Protein AF-A0AAD4BV64-F1 (afdb_monomer)

Radius of gyration: 30.53 Å; Cα contacts (8 Å, |Δi|>4): 149; chains: 1; bounding box: 78×73×74 Å

Mean predicted aligned error: 13.96 Å

Solvent-accessible surface area (backbone atoms only — not comparable to full-atom values): 15276 Å² total; per-residue (Å²): 134,65,71,53,49,58,71,72,41,71,89,57,63,94,85,58,88,75,53,72,71,55,50,52,53,43,51,51,45,47,52,51,50,52,49,51,49,51,49,49,47,65,65,56,78,49,60,86,65,50,56,66,53,52,53,52,52,51,50,52,47,52,56,70,69,36,77,76,81,63,79,71,50,58,64,56,49,41,46,71,74,38,30,90,82,48,48,59,69,45,48,78,73,69,58,54,71,68,60,56,58,69,72,49,55,70,69,56,54,50,50,39,44,49,53,47,52,48,53,53,53,52,52,50,63,70,51,56,82,72,57,87,66,79,83,70,69,80,70,84,76,75,64,79,88,70,82,80,79,80,68,56,39,68,59,52,43,52,52,56,64,53,43,53,63,52,50,46,55,51,43,42,52,48,15,71,74,70,72,40,72,48,75,47,80,49,69,44,65,32,64,86,40,69,82,80,42,68,48,77,50,78,43,80,23,43,61,49,99,87,66,47,39,71,64,72,73,32,86,51,35,61,79,58,51,51,44,54,50,49,54,49,47,55,62,57,52,54,58,55,53,56,56,56,55,57,58,56,64,64,67,80,77,120

Organism: NCBI:txid1328754

Secondary structure (DSSP, 8-state):
--HHHHHH-TTS-TTSPPPHHHHHHHHHHHHHHHHHHHHHHHHHTTTTTHHHHHHHHHHHHHHHHS---PPPPHHHHHHHHHIIIIIHHHHTTT--HHHHHHHS-HHHHHHHHHHHHHHHHHHHHHHTTS-SS------S------S-----HHHHHHHHHHHHHHHHHHHHHHHHHH---EEEEEEEEETTEEEEEEEEEEEEE---TTS--HHHH-TTIIIIIIHHHHHHHHHHHHHHHHHHHHHHHTTTT-

pLDDT: mean 80.85, std 16.32, range [41.94, 98.06]

Foldseek 3Di:
DDVLCCVQPVPDDPPDDDDPVSVVSSVVSVVVVVVVVVVVCVVPVQPPPVVVVLVVLLVVLVQVPPPPPPLQDLLSLCCVPCVVPPVVVCVVVVDDSVVVLVPDDPVVSVVSVVVSVVVVVVCVVVVVVPPPDDPPPPPVPPPPPPDDPPDDLVVVQVVVVVVQVSVLSSVQSVCVVVVDKDKDKDKAARSVCNPVAMDIDMHIYHADPVRDTPCRVPVCCCVPPVVVVSVVRVVVHVVVVVVVVVVVVVVVPD

Nearest PDB structures (foldseek):
  8gym-assembly1_2K  TM=2.580E-01  e=9.546E+00  Tetrahymena thermophila SB210

Sequence (254 aa):
MWPEHSAALPDIPNNATMLPDQTETLANAINQHQLQLRCWMHWHAGTGASHSVNSKTTKILSRLLQPNKQKKQPCEVYLKTYFKIRVQLEITKGMLITEMFEAESPEFKAEVQRISDQQIKDNRKHGKGVEGMARVQPDDNESDINDDVKTNPVILHNNIQQCGPVLQHMIDHFSHKTQWMLTILMGGPNPLDPKGGNVITSLHSGRMKNGHDFSQLYPKFNSEVVDAFGEFLSCACSKFAITIYNLNLTNDLK

Structure (mmCIF, N/CA/C/O backbone):
data_AF-A0AAD4BV64-F1
#
_entry.id   AF-A0AAD4BV64-F1
#
loop_
_atom_site.group_PDB
_atom_site.id
_atom_site.type_symbol
_atom_site.label_atom_id
_atom_site.label_alt_id
_atom_site.label_comp_id
_atom_site.label_asym_id
_atom_site.label_entity_id
_atom_site.label_seq_id
_atom_site.pdbx_PDB_ins_code
_atom_site.Cartn_x
_atom_site.Cartn_y
_atom_site.Cartn_z
_atom_site.occupancy
_atom_site.B_iso_or_equiv
_atom_site.auth_seq_id
_atom_site.auth_comp_id
_atom_site.auth_asym_id
_atom_site.auth_atom_id
_atom_site.pdbx_PDB_model_num
ATOM 1 N N . MET A 1 1 ? 40.684 -13.789 -18.930 1.00 69.88 1 MET A N 1
ATOM 2 C CA . MET A 1 1 ? 40.286 -15.200 -18.746 1.00 69.88 1 MET A CA 1
ATOM 3 C C . MET A 1 1 ? 38.980 -15.179 -17.974 1.00 69.88 1 MET A C 1
ATOM 5 O O . MET A 1 1 ? 38.934 -14.490 -16.962 1.00 69.88 1 MET A O 1
ATOM 9 N N . TRP A 1 2 ? 37.924 -15.791 -18.504 1.00 80.19 2 TRP A N 1
ATOM 10 C CA . TRP A 1 2 ? 36.591 -15.755 -17.894 1.00 80.19 2 TRP A CA 1
ATOM 11 C C . TRP A 1 2 ? 36.526 -16.818 -16.784 1.00 80.19 2 TRP A C 1
ATOM 13 O O . TRP A 1 2 ? 36.829 -17.977 -17.075 1.00 80.19 2 TRP A O 1
ATOM 23 N N . PRO A 1 3 ? 36.210 -16.463 -15.525 1.00 89.31 3 PRO A N 1
ATOM 24 C CA . PRO A 1 3 ? 36.183 -17.416 -14.410 1.00 89.31 3 PRO A CA 1
ATOM 25 C C . PRO A 1 3 ? 35.193 -18.575 -14.623 1.00 89.31 3 PRO A C 1
ATOM 27 O O . PRO A 1 3 ? 35.412 -19.678 -14.128 1.00 89.31 3 PRO A O 1
ATOM 30 N N . GLU A 1 4 ? 34.144 -18.353 -15.412 1.00 93.31 4 GLU A N 1
ATOM 31 C CA . GLU A 1 4 ? 33.117 -19.331 -15.767 1.00 93.31 4 GLU A CA 1
ATOM 32 C C . GLU A 1 4 ? 33.682 -20.478 -16.609 1.00 93.31 4 GLU A C 1
ATOM 34 O O . GLU A 1 4 ? 33.234 -21.611 -16.460 1.00 93.31 4 GLU A O 1
ATOM 39 N N . HIS A 1 5 ? 34.700 -20.219 -17.438 1.00 93.19 5 HIS A N 1
ATOM 40 C CA . HIS A 1 5 ? 35.353 -21.260 -18.234 1.00 93.19 5 HIS A CA 1
ATOM 41 C C . HIS A 1 5 ? 36.105 -22.248 -17.337 1.00 93.19 5 HIS A C 1
ATOM 43 O O . HIS A 1 5 ? 35.908 -23.453 -17.447 1.00 93.19 5 HIS A O 1
ATOM 49 N N . SER A 1 6 ? 36.917 -21.744 -16.402 1.00 91.56 6 SER A N 1
ATOM 50 C CA . SER A 1 6 ? 37.670 -22.587 -15.465 1.00 91.56 6 SER A CA 1
ATOM 51 C C . SER A 1 6 ? 36.766 -23.369 -14.508 1.00 91.56 6 SER A C 1
ATOM 53 O O . SER A 1 6 ? 37.141 -24.449 -14.064 1.00 91.56 6 SER A O 1
ATOM 55 N N . ALA A 1 7 ? 35.589 -22.826 -14.180 1.00 92.00 7 ALA A N 1
ATOM 56 C CA . ALA A 1 7 ? 34.621 -23.484 -13.308 1.00 92.00 7 ALA A CA 1
ATOM 57 C C . ALA A 1 7 ? 33.797 -24.558 -14.037 1.00 92.00 7 ALA A C 1
ATOM 59 O O . ALA A 1 7 ? 33.566 -25.628 -13.481 1.00 92.00 7 ALA A O 1
ATOM 60 N N . ALA A 1 8 ? 33.345 -24.278 -15.264 1.00 93.06 8 ALA A N 1
ATOM 61 C CA . ALA A 1 8 ? 32.495 -25.193 -16.024 1.00 93.06 8 ALA A CA 1
ATOM 62 C C . ALA A 1 8 ? 33.292 -26.286 -16.753 1.00 93.06 8 ALA A C 1
ATOM 64 O O . ALA A 1 8 ? 32.777 -27.383 -16.950 1.00 93.06 8 ALA A O 1
ATOM 65 N N . LEU A 1 9 ? 34.527 -25.989 -17.172 1.00 94.88 9 LEU A N 1
ATOM 66 C CA . LEU A 1 9 ? 35.351 -26.849 -18.026 1.00 94.88 9 LEU A CA 1
ATOM 67 C C . LEU A 1 9 ? 36.819 -26.851 -17.546 1.00 94.88 9 LEU A C 1
ATOM 69 O O . LEU A 1 9 ? 37.693 -26.318 -18.233 1.00 94.88 9 LEU A O 1
ATOM 73 N N . PRO A 1 10 ? 37.116 -27.438 -16.371 1.00 94.44 10 PRO A N 1
ATOM 74 C CA . PRO A 1 10 ? 38.447 -27.366 -15.758 1.00 94.44 10 PRO A CA 1
ATOM 75 C C . PRO A 1 10 ? 39.540 -28.077 -16.571 1.00 94.44 10 PRO A C 1
ATOM 77 O O . PRO A 1 10 ? 40.702 -27.682 -16.510 1.00 94.44 10 PRO A O 1
ATOM 80 N N . ASP A 1 11 ? 39.168 -29.091 -17.355 1.00 95.88 11 ASP A N 1
ATOM 81 C CA . ASP A 1 11 ? 40.114 -29.963 -18.063 1.00 95.88 11 ASP A CA 1
ATOM 82 C C . ASP A 1 11 ? 40.452 -29.489 -19.487 1.00 95.88 11 ASP A C 1
ATOM 84 O O . ASP A 1 11 ? 41.274 -30.103 -20.171 1.00 95.88 11 ASP A O 1
ATOM 88 N N . ILE A 1 12 ? 39.825 -28.409 -19.965 1.00 92.12 12 ILE A N 1
ATOM 89 C CA . ILE A 1 12 ? 39.967 -27.947 -21.350 1.00 92.12 12 ILE A CA 1
ATOM 90 C C . ILE A 1 12 ? 40.876 -26.715 -21.393 1.00 92.12 12 ILE A C 1
ATOM 92 O O . ILE A 1 12 ? 40.550 -25.686 -20.797 1.00 92.12 12 ILE A O 1
ATOM 96 N N . PRO A 1 13 ? 42.003 -26.760 -22.128 1.00 92.62 13 PRO A N 1
ATOM 97 C CA . PRO A 1 13 ? 42.836 -25.584 -22.331 1.00 92.62 13 PRO A CA 1
ATOM 98 C C . PRO A 1 13 ? 42.053 -24.484 -23.056 1.00 92.62 13 PRO A C 1
ATOM 100 O O . PRO A 1 13 ? 41.399 -24.755 -24.058 1.00 92.62 13 PRO A O 1
ATOM 103 N N . ASN A 1 14 ? 42.202 -23.226 -22.632 1.00 88.06 14 ASN A N 1
ATOM 104 C CA . ASN A 1 14 ? 41.473 -22.070 -23.193 1.00 88.06 14 ASN A CA 1
ATOM 105 C C . ASN A 1 14 ? 41.614 -21.870 -24.718 1.00 88.06 14 ASN A C 1
ATOM 107 O O . ASN A 1 14 ? 40.848 -21.113 -25.305 1.00 88.06 14 ASN A O 1
ATOM 111 N N . ASN A 1 15 ? 42.609 -22.501 -25.348 1.00 90.44 15 ASN A N 1
ATOM 112 C CA . ASN A 1 15 ? 42.888 -22.373 -26.780 1.00 90.44 15 ASN A CA 1
ATOM 113 C C . ASN A 1 15 ? 42.385 -23.576 -27.602 1.00 90.44 15 ASN A C 1
ATOM 115 O O . ASN A 1 15 ? 42.620 -23.623 -28.808 1.00 90.44 15 ASN A O 1
ATOM 119 N N . ALA A 1 16 ? 41.762 -24.574 -26.969 1.00 92.06 16 ALA A N 1
ATOM 120 C CA . ALA A 1 16 ? 41.245 -25.747 -27.662 1.00 92.06 16 ALA A CA 1
ATOM 121 C C . ALA A 1 16 ? 39.922 -25.427 -28.378 1.00 92.06 16 ALA A C 1
ATOM 123 O O . ALA A 1 16 ? 39.097 -24.659 -27.885 1.00 92.06 16 ALA A O 1
ATOM 124 N N . THR A 1 17 ? 39.703 -26.035 -29.545 1.00 95.50 17 THR A N 1
ATOM 125 C CA . THR A 1 17 ? 38.412 -25.960 -30.239 1.00 95.50 17 THR A CA 1
ATOM 126 C C . THR A 1 17 ? 37.354 -26.683 -29.407 1.00 95.50 17 THR A C 1
ATOM 128 O O . THR A 1 17 ? 37.489 -27.876 -29.142 1.00 95.50 17 THR A O 1
ATOM 131 N N . MET A 1 18 ? 36.318 -25.959 -28.981 1.00 94.12 18 MET A N 1
ATOM 132 C CA . MET A 1 18 ? 35.257 -26.507 -28.135 1.00 94.12 18 MET A CA 1
ATOM 133 C C . MET A 1 18 ? 34.301 -27.383 -28.944 1.00 94.12 18 MET A C 1
ATOM 135 O O . MET A 1 18 ? 33.926 -27.048 -30.069 1.00 94.12 18 MET A O 1
ATOM 139 N N . LEU A 1 19 ? 33.864 -28.487 -28.342 1.00 96.25 19 LEU A N 1
ATOM 140 C CA . LEU A 1 19 ? 32.755 -29.279 -28.863 1.00 96.25 19 LEU A CA 1
ATOM 141 C C . LEU A 1 19 ? 31.420 -28.526 -28.673 1.00 96.25 19 LEU A C 1
ATOM 143 O O . LEU A 1 19 ? 31.312 -27.673 -27.781 1.00 96.25 19 LEU A O 1
ATOM 147 N N . PRO A 1 20 ? 30.382 -28.849 -29.466 1.00 96.12 20 PRO A N 1
ATOM 148 C CA . PRO A 1 20 ? 29.061 -28.229 -29.338 1.00 96.12 20 PRO A CA 1
ATOM 149 C C . PRO A 1 20 ? 28.497 -28.297 -27.908 1.00 96.12 20 PRO A C 1
ATOM 151 O O . PRO A 1 20 ? 28.137 -27.264 -27.345 1.00 96.12 20 PRO A O 1
ATOM 154 N N . ASP A 1 21 ? 28.549 -29.468 -27.269 1.00 95.56 21 ASP A N 1
ATOM 155 C CA . ASP A 1 21 ? 28.023 -29.685 -25.910 1.00 95.56 21 ASP A CA 1
ATOM 156 C C . ASP A 1 21 ? 28.768 -28.858 -24.842 1.00 95.56 21 ASP A C 1
ATOM 158 O O . ASP A 1 21 ? 28.193 -28.373 -23.862 1.00 95.56 21 ASP A O 1
ATOM 162 N N . GLN A 1 22 ? 30.071 -28.642 -25.043 1.00 94.81 22 GLN A N 1
ATOM 163 C CA . GLN A 1 22 ? 30.903 -27.819 -24.158 1.00 94.81 22 GLN A CA 1
ATOM 164 C C . GLN A 1 22 ? 30.564 -26.334 -24.312 1.00 94.81 22 GLN A C 1
ATOM 166 O O . GLN A 1 22 ? 30.571 -25.587 -23.333 1.00 94.81 22 GLN A O 1
ATOM 171 N N . THR A 1 23 ? 30.222 -25.916 -25.533 1.00 95.62 23 THR A N 1
ATOM 172 C CA . THR A 1 23 ? 29.794 -24.546 -25.834 1.00 95.62 23 THR A CA 1
ATOM 173 C C . THR A 1 23 ? 28.456 -24.239 -25.163 1.00 95.62 23 THR A C 1
ATOM 175 O O . THR A 1 23 ? 28.308 -23.182 -24.551 1.00 95.62 23 THR A O 1
ATOM 178 N N . GLU A 1 24 ? 27.505 -25.176 -25.204 1.00 96.19 24 GLU A N 1
ATOM 179 C CA . GLU A 1 24 ? 26.218 -25.043 -24.513 1.00 96.19 24 GLU A CA 1
ATOM 180 C C . GLU A 1 24 ? 26.393 -24.981 -22.988 1.00 96.19 24 GLU A C 1
ATOM 182 O O . GLU A 1 24 ? 25.827 -24.109 -22.323 1.00 96.19 24 GLU A O 1
ATOM 187 N N . THR A 1 25 ? 27.241 -25.849 -22.431 1.00 94.38 25 THR A N 1
ATOM 188 C CA . THR A 1 25 ? 27.548 -25.859 -20.992 1.00 94.38 25 THR A CA 1
ATOM 189 C C . THR A 1 25 ? 28.152 -24.527 -20.538 1.00 94.38 25 THR A C 1
ATOM 191 O O . THR A 1 25 ? 27.718 -23.955 -19.534 1.00 94.38 25 THR A O 1
ATOM 194 N N . LEU A 1 26 ? 29.105 -23.985 -21.304 1.00 95.50 26 LEU A N 1
ATOM 195 C CA . LEU A 1 26 ? 29.712 -22.686 -21.020 1.00 95.50 26 LEU A CA 1
ATOM 196 C C . LEU A 1 26 ? 28.695 -21.539 -21.137 1.00 95.50 26 LEU A C 1
ATOM 198 O O . LEU A 1 26 ? 28.661 -20.665 -20.271 1.00 95.50 26 LEU A O 1
ATOM 202 N N . ALA A 1 27 ? 27.832 -21.551 -22.158 1.00 94.19 27 ALA A N 1
ATOM 203 C CA . ALA A 1 27 ? 26.782 -20.546 -22.325 1.00 94.19 27 ALA A CA 1
ATOM 204 C C . ALA A 1 27 ? 25.802 -20.539 -21.138 1.00 94.19 27 ALA A C 1
ATOM 206 O O . ALA A 1 27 ? 25.448 -19.475 -20.624 1.00 94.19 27 ALA A O 1
ATOM 207 N N . ASN A 1 28 ? 25.418 -21.719 -20.647 1.00 94.25 28 ASN A N 1
ATOM 208 C CA . ASN A 1 28 ? 24.567 -21.853 -19.468 1.00 94.25 28 ASN A CA 1
ATOM 209 C C . ASN A 1 28 ? 25.249 -21.326 -18.198 1.00 94.25 28 ASN A C 1
ATOM 211 O O . ASN A 1 28 ? 24.621 -20.589 -17.435 1.00 94.25 28 ASN A O 1
ATOM 215 N N . ALA A 1 29 ? 26.534 -21.628 -17.995 1.00 93.12 29 ALA A N 1
ATOM 216 C CA . ALA A 1 29 ? 27.303 -21.105 -16.864 1.00 93.12 29 ALA A CA 1
ATOM 217 C C . ALA A 1 29 ? 27.407 -19.568 -16.895 1.00 93.12 29 ALA A C 1
ATOM 219 O O . ALA A 1 29 ? 27.191 -18.911 -15.874 1.00 93.12 29 ALA A O 1
ATOM 220 N N . ILE A 1 30 ? 27.648 -18.983 -18.074 1.00 94.12 30 ILE A N 1
ATOM 221 C CA . ILE A 1 30 ? 27.671 -17.525 -18.269 1.00 94.12 30 ILE A CA 1
ATOM 222 C C . ILE A 1 30 ? 26.304 -16.914 -17.937 1.00 94.12 30 ILE A C 1
ATOM 224 O O . ILE A 1 30 ? 26.232 -15.938 -17.190 1.00 94.12 30 ILE A O 1
ATOM 228 N N . ASN A 1 31 ? 25.211 -17.498 -18.437 1.00 92.75 31 ASN A N 1
ATOM 229 C CA . ASN A 1 31 ? 23.857 -17.019 -18.152 1.00 92.75 31 ASN A CA 1
ATOM 230 C C . ASN A 1 31 ? 23.531 -17.068 -16.652 1.00 92.75 31 ASN A C 1
ATOM 232 O O . ASN A 1 31 ? 22.963 -16.117 -16.110 1.00 92.75 31 ASN A O 1
ATOM 236 N N . GLN A 1 32 ? 23.923 -18.141 -15.957 1.00 89.81 32 GLN A N 1
ATOM 237 C CA . GLN A 1 32 ? 23.740 -18.251 -14.510 1.00 89.81 32 GLN A CA 1
ATOM 238 C C . GLN A 1 32 ? 24.534 -17.189 -13.748 1.00 89.81 32 GLN A C 1
ATOM 240 O O . GLN A 1 32 ? 23.985 -16.554 -12.847 1.00 89.81 32 GLN A O 1
ATOM 245 N N . HIS A 1 33 ? 25.791 -16.943 -14.120 1.00 92.25 33 HIS A N 1
ATOM 246 C CA . HIS A 1 33 ? 26.590 -15.912 -13.465 1.00 92.25 33 HIS A CA 1
ATOM 247 C C . HIS A 1 33 ? 26.034 -14.506 -13.724 1.00 92.25 33 HIS A C 1
ATOM 249 O O . HIS A 1 33 ? 25.914 -13.707 -12.796 1.00 92.25 33 HIS A O 1
ATOM 255 N N . GLN A 1 34 ? 25.591 -14.208 -14.948 1.00 91.94 34 GLN A N 1
ATOM 256 C CA . GLN A 1 34 ? 24.909 -12.946 -15.243 1.00 91.94 34 GLN A CA 1
ATOM 257 C C . GLN A 1 34 ? 23.636 -12.773 -14.408 1.00 91.94 34 GLN A C 1
ATOM 259 O O . GLN A 1 34 ? 23.368 -11.673 -13.923 1.00 91.94 34 GLN A O 1
ATOM 264 N N . LEU A 1 35 ? 22.862 -13.843 -14.203 1.00 87.56 35 LEU A N 1
ATOM 265 C CA . LEU A 1 35 ? 21.688 -13.814 -13.334 1.00 87.56 35 LEU A CA 1
ATOM 266 C C . LEU A 1 35 ? 22.082 -13.536 -11.878 1.00 87.56 35 LEU A C 1
ATOM 268 O O . LEU A 1 35 ? 21.479 -12.673 -11.24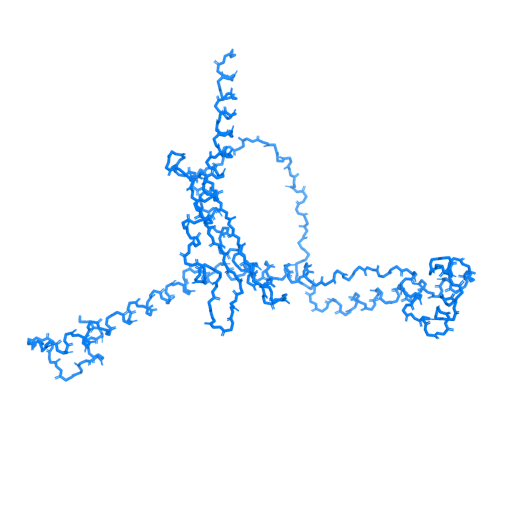3 1.00 87.56 35 LEU A O 1
ATOM 272 N N . GLN A 1 36 ? 23.125 -14.199 -11.372 1.00 87.81 36 GLN A N 1
ATOM 273 C CA . GLN A 1 36 ? 23.658 -13.956 -10.029 1.00 87.81 36 GLN A CA 1
ATOM 274 C C . GLN A 1 36 ? 24.118 -12.508 -9.856 1.00 87.81 36 GLN A C 1
ATOM 276 O O . GLN A 1 36 ? 23.764 -11.886 -8.859 1.00 87.81 36 GLN A O 1
ATOM 281 N N . LEU A 1 37 ? 24.838 -11.944 -10.830 1.00 89.81 37 LEU A N 1
ATOM 282 C CA . LEU A 1 37 ? 25.272 -10.547 -10.806 1.00 89.81 37 LEU A CA 1
ATOM 283 C C . LEU A 1 37 ? 24.092 -9.578 -10.860 1.00 89.81 37 LEU A C 1
ATOM 285 O O . LEU A 1 37 ? 24.087 -8.600 -10.120 1.00 89.81 37 LEU A O 1
ATOM 289 N N . ARG A 1 38 ? 23.069 -9.846 -11.681 1.00 84.94 38 ARG A N 1
ATOM 290 C CA . ARG A 1 38 ? 21.844 -9.028 -11.714 1.00 84.94 38 ARG A CA 1
ATOM 291 C C . ARG A 1 38 ? 21.107 -9.074 -10.389 1.00 84.94 38 ARG A C 1
ATOM 293 O O . ARG A 1 38 ? 20.708 -8.025 -9.895 1.00 84.94 38 ARG A O 1
ATOM 300 N N . CYS A 1 39 ? 20.954 -10.260 -9.801 1.00 76.88 39 CYS A N 1
ATOM 301 C CA . CYS A 1 39 ? 20.406 -10.397 -8.461 1.00 76.88 39 CYS A CA 1
ATOM 302 C C . CYS A 1 39 ? 21.259 -9.591 -7.484 1.00 76.88 39 CYS A C 1
ATOM 304 O O . CYS A 1 39 ? 20.738 -8.686 -6.850 1.00 76.88 39 CYS A O 1
ATOM 306 N N . TRP A 1 40 ? 22.562 -9.848 -7.403 1.00 80.44 40 TRP A N 1
ATOM 307 C CA . TRP A 1 40 ? 23.472 -9.165 -6.487 1.00 80.44 40 TRP A CA 1
ATOM 308 C C . TRP A 1 40 ? 23.404 -7.639 -6.628 1.00 80.44 40 TRP A C 1
ATOM 310 O O . TRP A 1 40 ? 23.199 -6.945 -5.636 1.00 80.44 40 TRP A O 1
ATOM 320 N N . MET A 1 41 ? 23.462 -7.106 -7.850 1.00 79.06 41 MET A N 1
ATOM 321 C CA . MET A 1 41 ? 23.297 -5.673 -8.098 1.00 79.06 41 MET A CA 1
ATOM 322 C C . MET A 1 41 ? 21.910 -5.175 -7.696 1.00 79.06 41 MET A C 1
ATOM 324 O O . MET A 1 41 ? 21.812 -4.099 -7.124 1.00 79.06 41 MET A O 1
ATOM 328 N N . HIS A 1 42 ? 20.844 -5.941 -7.923 1.00 75.38 42 HIS A N 1
ATOM 329 C CA . HIS A 1 42 ? 19.503 -5.588 -7.455 1.00 75.38 42 HIS A CA 1
ATOM 330 C C . HIS A 1 42 ? 19.421 -5.536 -5.919 1.00 75.38 42 HIS A C 1
ATOM 332 O O . HIS A 1 42 ? 18.845 -4.598 -5.371 1.00 75.38 42 HIS A O 1
ATOM 338 N N . TRP A 1 43 ? 20.054 -6.484 -5.217 1.00 63.66 43 TRP A N 1
ATOM 339 C CA . TRP A 1 43 ? 20.148 -6.484 -3.753 1.00 63.66 43 TRP A CA 1
ATOM 340 C C . TRP A 1 43 ? 20.993 -5.312 -3.235 1.00 63.66 43 TRP A C 1
ATOM 342 O O . TRP A 1 43 ? 20.663 -4.745 -2.198 1.00 63.66 43 TRP A O 1
ATOM 352 N N . HIS A 1 44 ? 22.049 -4.913 -3.952 1.00 64.25 44 HIS A N 1
ATOM 353 C CA . HIS A 1 44 ? 23.020 -3.924 -3.471 1.00 64.25 44 HIS A CA 1
ATOM 354 C C . HIS A 1 44 ? 22.834 -2.492 -3.990 1.00 64.25 44 HIS A C 1
ATOM 356 O O . HIS A 1 44 ? 23.319 -1.551 -3.358 1.00 64.25 44 HIS A O 1
ATOM 362 N N . ALA A 1 45 ? 22.083 -2.276 -5.070 1.00 67.12 45 ALA A N 1
ATOM 363 C CA . ALA A 1 45 ? 21.814 -0.941 -5.609 1.00 67.12 45 ALA A CA 1
ATOM 364 C C . ALA A 1 45 ? 20.964 -0.057 -4.667 1.00 67.12 45 ALA A C 1
ATOM 366 O O . ALA A 1 45 ? 20.852 1.142 -4.903 1.00 67.12 45 ALA A O 1
ATOM 367 N N . GLY A 1 46 ? 20.402 -0.610 -3.579 1.00 53.50 46 GLY A N 1
ATOM 368 C CA . GLY A 1 46 ? 19.588 0.125 -2.596 1.00 53.50 46 GLY A CA 1
ATOM 369 C C . GLY A 1 46 ? 20.052 0.055 -1.132 1.00 53.50 46 GLY A C 1
ATOM 370 O O . GLY A 1 46 ? 19.407 0.641 -0.261 1.00 53.50 46 GLY A O 1
ATOM 371 N N . THR A 1 47 ? 21.147 -0.646 -0.814 1.00 49.78 47 THR A N 1
ATOM 372 C CA . THR A 1 47 ? 21.447 -1.056 0.577 1.00 49.78 47 THR A CA 1
ATOM 373 C C . THR A 1 47 ? 21.988 0.030 1.518 1.00 49.78 47 THR A C 1
ATOM 375 O O . THR A 1 47 ? 21.979 -0.180 2.727 1.00 49.78 47 THR A O 1
ATOM 378 N N . GLY A 1 48 ? 22.430 1.195 1.028 1.00 53.16 48 GLY A N 1
ATOM 379 C CA . GLY A 1 48 ? 23.104 2.195 1.879 1.00 53.16 48 GLY A CA 1
ATOM 380 C C . GLY A 1 48 ? 22.180 3.176 2.612 1.00 53.16 48 GLY A C 1
ATOM 381 O O . GLY A 1 48 ? 22.351 3.420 3.803 1.00 53.16 48 GLY A O 1
ATOM 382 N N . ALA A 1 49 ? 21.182 3.731 1.919 1.00 54.62 49 ALA A N 1
ATOM 383 C CA . ALA A 1 49 ? 20.313 4.785 2.462 1.00 54.62 49 ALA A CA 1
ATOM 384 C C . ALA A 1 49 ? 18.863 4.316 2.676 1.00 54.62 49 ALA A C 1
ATOM 386 O O . ALA A 1 49 ? 18.234 4.657 3.685 1.00 54.62 49 ALA A O 1
ATOM 387 N N . SER A 1 50 ? 18.348 3.471 1.779 1.00 52.62 50 SER A N 1
ATOM 388 C CA . SER A 1 50 ? 16.926 3.116 1.738 1.00 52.62 50 SER A CA 1
ATOM 389 C C . SER A 1 50 ? 16.500 2.150 2.844 1.00 52.62 50 SER A C 1
ATOM 391 O O . SER A 1 50 ? 15.364 2.223 3.301 1.00 52.62 50 SER A O 1
ATOM 393 N N . HIS A 1 51 ? 17.389 1.301 3.374 1.00 55.47 51 HIS A N 1
ATOM 394 C CA . HIS A 1 51 ? 17.018 0.400 4.476 1.00 55.47 51 HIS A CA 1
ATOM 395 C C . HIS A 1 51 ? 16.624 1.140 5.763 1.00 55.47 51 HIS A C 1
ATOM 397 O O . HIS A 1 51 ? 15.684 0.722 6.446 1.00 55.47 51 HIS A O 1
ATOM 403 N N . SER A 1 52 ? 17.283 2.260 6.087 1.00 56.75 52 SER A N 1
ATOM 404 C CA . SER A 1 52 ? 16.917 3.049 7.272 1.00 56.75 52 SER A CA 1
ATOM 405 C C . SER A 1 52 ? 15.561 3.748 7.097 1.00 56.75 52 SER A C 1
ATOM 407 O O . SER A 1 52 ? 14.762 3.796 8.037 1.00 56.75 52 SER A O 1
ATOM 409 N N . VAL A 1 53 ? 15.271 4.222 5.880 1.00 60.34 53 VAL A N 1
ATOM 410 C CA . VAL A 1 53 ? 14.006 4.874 5.520 1.00 60.34 53 VAL A CA 1
ATOM 411 C C . VAL A 1 53 ? 12.870 3.850 5.525 1.00 60.34 53 VAL A C 1
ATOM 413 O O . VAL A 1 53 ? 11.863 4.055 6.200 1.00 60.34 53 VAL A O 1
ATOM 416 N N . ASN A 1 54 ? 13.079 2.681 4.917 1.00 63.47 54 ASN A N 1
ATOM 417 C CA . ASN A 1 54 ? 12.086 1.607 4.864 1.00 63.47 54 ASN A CA 1
ATOM 418 C C . ASN A 1 54 ? 11.757 1.055 6.264 1.00 63.47 54 ASN A C 1
ATOM 420 O O . ASN A 1 54 ? 10.604 0.730 6.550 1.00 63.47 54 ASN A O 1
ATOM 424 N N . SER A 1 55 ? 12.730 1.013 7.183 1.00 71.00 55 SER A N 1
ATOM 425 C CA . SER A 1 55 ? 12.492 0.628 8.584 1.00 71.00 55 SER A CA 1
ATOM 426 C C . SER A 1 55 ? 11.579 1.619 9.318 1.00 71.00 55 SER A C 1
ATOM 428 O O . SER A 1 55 ? 10.695 1.216 10.076 1.00 71.00 55 SER A O 1
ATOM 430 N N . LYS A 1 56 ? 11.738 2.928 9.084 1.00 75.94 56 LYS A N 1
ATOM 431 C CA . LYS A 1 56 ? 10.854 3.945 9.677 1.00 75.94 56 LYS A CA 1
ATOM 432 C C . LYS A 1 56 ? 9.446 3.855 9.091 1.00 75.94 56 LYS A C 1
ATOM 434 O O . LYS A 1 56 ? 8.484 3.809 9.856 1.00 75.94 56 LYS A O 1
ATOM 439 N N . THR A 1 57 ? 9.326 3.746 7.769 1.00 73.81 57 THR A N 1
ATOM 440 C CA . THR A 1 57 ? 8.033 3.637 7.076 1.00 73.81 57 THR A CA 1
ATOM 441 C C . THR A 1 57 ? 7.261 2.397 7.519 1.00 73.81 57 THR A C 1
ATOM 443 O O . THR A 1 57 ? 6.097 2.497 7.896 1.00 73.81 57 THR A O 1
ATOM 446 N N . THR A 1 58 ? 7.914 1.234 7.588 1.00 73.31 58 THR A N 1
ATOM 447 C CA . THR A 1 58 ? 7.272 -0.007 8.059 1.00 73.31 58 THR A CA 1
ATOM 448 C C . THR A 1 58 ? 6.855 0.069 9.526 1.00 73.31 58 THR A C 1
ATOM 450 O O . THR A 1 58 ? 5.797 -0.452 9.874 1.00 73.31 58 THR A O 1
ATOM 453 N N . LYS A 1 59 ? 7.612 0.757 10.395 1.00 78.50 59 LYS A N 1
ATOM 454 C CA . LYS A 1 59 ? 7.203 1.014 11.788 1.00 78.50 59 LYS A CA 1
ATOM 455 C C . LYS A 1 59 ? 5.984 1.930 11.876 1.00 78.50 59 LYS A C 1
ATOM 457 O O . LYS A 1 59 ? 5.095 1.652 12.678 1.00 78.50 59 LYS A O 1
ATOM 462 N N . ILE A 1 60 ? 5.925 2.994 11.073 1.00 78.94 60 ILE A N 1
ATOM 463 C CA . ILE A 1 60 ? 4.763 3.895 11.014 1.00 78.94 60 ILE A CA 1
ATOM 464 C C . ILE A 1 60 ? 3.537 3.120 10.530 1.00 78.94 60 ILE A C 1
ATOM 466 O O . ILE A 1 60 ? 2.516 3.118 11.212 1.00 78.94 60 ILE A O 1
ATOM 470 N N . LEU A 1 61 ? 3.660 2.372 9.433 1.00 74.69 61 LEU A N 1
ATOM 471 C CA . LEU A 1 61 ? 2.584 1.516 8.937 1.00 74.69 61 LEU A CA 1
ATOM 472 C C . LEU A 1 61 ? 2.146 0.477 9.958 1.00 74.69 61 LEU A C 1
ATOM 474 O O . LEU A 1 61 ? 0.956 0.317 10.189 1.00 74.69 61 LEU A O 1
ATOM 478 N N . SER A 1 62 ? 3.095 -0.189 10.615 1.00 76.62 62 SER A N 1
ATOM 479 C CA . SER A 1 62 ? 2.791 -1.160 11.666 1.00 76.62 62 SER A CA 1
ATOM 480 C C . SER A 1 62 ? 2.001 -0.523 12.808 1.00 76.62 62 SER A C 1
ATOM 482 O O . SER A 1 62 ? 1.156 -1.187 13.397 1.00 76.62 62 SER A O 1
ATOM 484 N N . ARG A 1 63 ? 2.263 0.748 13.143 1.00 77.75 63 ARG A N 1
ATOM 485 C CA . ARG A 1 63 ? 1.498 1.494 14.154 1.00 77.75 63 ARG A CA 1
ATOM 486 C C . ARG A 1 63 ? 0.101 1.863 13.658 1.00 77.75 63 ARG A C 1
ATOM 488 O O . ARG A 1 63 ? -0.835 1.737 14.433 1.00 77.75 63 ARG A O 1
AT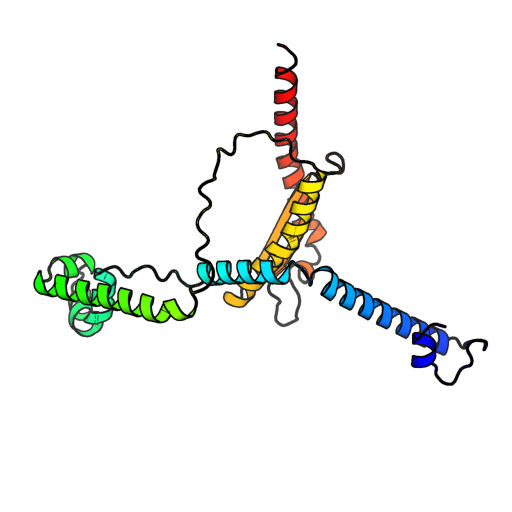OM 495 N N . LEU A 1 64 ? -0.037 2.270 12.396 1.00 74.50 64 LEU A N 1
ATOM 496 C CA . LEU A 1 64 ? -1.334 2.582 11.777 1.00 74.50 64 LEU A CA 1
ATOM 497 C C . LEU A 1 64 ? -2.216 1.337 11.610 1.00 74.50 64 LEU A C 1
ATOM 499 O O . LEU A 1 64 ? -3.432 1.417 11.735 1.00 74.50 64 LEU A O 1
ATOM 503 N N . LEU A 1 65 ? -1.594 0.189 11.338 1.00 73.56 65 LEU A N 1
ATOM 504 C CA . LEU A 1 65 ? -2.254 -1.105 11.182 1.00 73.56 65 LEU A CA 1
ATOM 505 C C .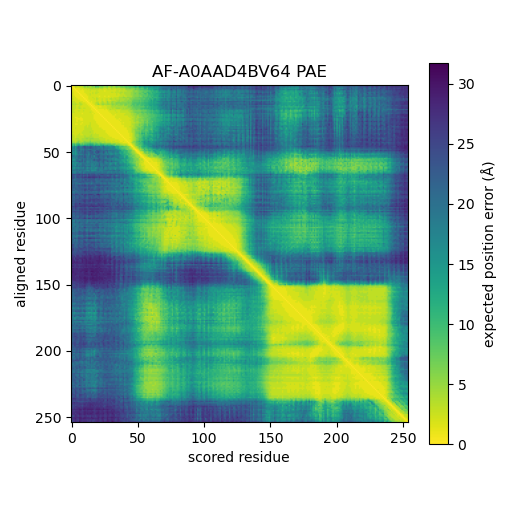 LEU A 1 65 ? -2.570 -1.798 12.499 1.00 73.56 65 LEU A C 1
ATOM 507 O O . LEU A 1 65 ? -3.408 -2.701 12.530 1.00 73.56 65 LEU A O 1
ATOM 511 N N . GLN A 1 66 ? -1.892 -1.431 13.585 1.00 75.94 66 GLN A N 1
ATOM 512 C CA . GLN A 1 66 ? -2.332 -1.885 14.890 1.00 75.94 66 GLN A CA 1
ATOM 513 C C . GLN A 1 66 ? -3.738 -1.332 15.111 1.00 75.94 66 GLN A C 1
ATOM 515 O O . GLN A 1 66 ? -3.942 -0.138 14.890 1.00 75.94 66 GLN A O 1
ATOM 520 N N . PRO A 1 67 ? -4.705 -2.170 15.535 1.00 67.19 67 PRO A N 1
ATOM 521 C CA . PRO A 1 67 ? -6.031 -1.683 15.866 1.00 67.19 67 PRO A CA 1
ATOM 522 C C . PRO A 1 67 ? -5.825 -0.533 16.831 1.00 67.19 67 PRO A C 1
ATOM 524 O O . PRO A 1 67 ? -5.189 -0.729 17.876 1.00 67.19 67 PRO A O 1
ATOM 527 N N . ASN A 1 68 ? -6.249 0.662 16.405 1.00 62.47 68 ASN A N 1
ATOM 528 C CA . ASN A 1 68 ? -6.022 1.882 17.152 1.00 62.47 68 ASN A CA 1
ATOM 529 C C . ASN A 1 68 ? -6.416 1.566 18.588 1.00 62.47 68 ASN A C 1
ATOM 531 O O . ASN A 1 68 ? -7.578 1.256 18.860 1.00 62.47 68 ASN A O 1
ATOM 535 N N . LYS A 1 69 ? -5.435 1.575 19.499 1.00 64.56 69 LYS A N 1
ATOM 536 C CA . LYS A 1 69 ? -5.695 1.460 20.933 1.00 64.56 69 LYS A CA 1
ATOM 537 C C . LYS A 1 69 ? -6.303 2.791 21.353 1.00 64.56 69 LYS A C 1
ATOM 539 O O . LYS A 1 69 ? -5.683 3.557 22.089 1.00 64.56 69 LYS A O 1
ATOM 544 N N . GLN A 1 70 ? -7.478 3.105 20.806 1.00 69.38 70 GLN A N 1
ATOM 545 C CA . GLN A 1 70 ? -8.281 4.215 21.254 1.00 69.38 70 GLN A CA 1
ATOM 546 C C . GLN A 1 70 ? -8.412 4.049 22.758 1.00 69.38 70 GLN A C 1
ATOM 548 O O . GLN A 1 70 ? -8.556 2.933 23.279 1.00 69.38 70 GLN A O 1
ATOM 553 N N . LYS A 1 71 ? -8.251 5.167 23.463 1.00 76.06 71 LYS A N 1
ATOM 554 C CA . LYS A 1 71 ? -8.529 5.186 24.890 1.00 76.06 71 LYS A CA 1
ATOM 555 C C . LYS A 1 71 ? -9.955 4.695 25.039 1.00 76.06 71 LYS A C 1
ATOM 557 O O . LYS A 1 71 ? -10.861 5.304 24.475 1.00 76.06 71 LYS A O 1
ATOM 562 N N . LYS A 1 72 ? -10.114 3.583 25.749 1.00 83.00 72 LYS A N 1
ATOM 563 C CA . LYS A 1 72 ? -11.436 3.030 25.980 1.00 83.00 72 LYS A CA 1
ATOM 564 C C . LYS A 1 72 ? -12.275 4.074 26.689 1.00 83.00 72 LYS A C 1
ATOM 566 O O . LYS A 1 72 ? -11.811 4.659 27.672 1.00 83.00 72 LYS A O 1
ATOM 571 N N . GLN A 1 73 ? -13.474 4.318 26.187 1.00 84.94 73 GLN A N 1
ATOM 572 C CA . GLN A 1 73 ? -14.397 5.211 26.869 1.00 84.94 73 GLN A CA 1
ATOM 573 C C . GLN A 1 73 ? -14.822 4.582 28.207 1.00 84.94 73 GLN A C 1
ATOM 575 O O . GLN A 1 73 ? -14.822 3.352 28.331 1.00 84.94 73 GLN A O 1
ATOM 580 N N . PRO A 1 74 ? -15.193 5.380 29.224 1.00 85.44 74 PRO A N 1
ATOM 581 C CA . PRO A 1 74 ? -15.625 4.847 30.517 1.00 85.44 74 PRO A CA 1
ATOM 582 C C . PRO A 1 74 ? -16.735 3.793 30.400 1.00 85.44 74 PRO A C 1
ATOM 584 O O . PRO A 1 74 ? -16.666 2.766 31.070 1.00 85.44 74 PRO A O 1
ATOM 587 N N . CYS A 1 75 ? -17.688 3.967 29.479 1.00 81.81 75 CYS A N 1
ATOM 588 C CA . CYS A 1 75 ? -18.741 2.984 29.213 1.00 81.81 75 CYS A CA 1
ATOM 589 C C . CYS A 1 75 ? -18.205 1.650 28.650 1.00 81.81 75 CYS A C 1
ATOM 591 O O . CYS A 1 75 ? -18.710 0.587 29.002 1.00 81.81 75 CYS A O 1
ATOM 593 N N . GLU A 1 76 ? -17.141 1.660 27.843 1.00 86.69 76 GLU A N 1
ATOM 594 C CA . GLU A 1 76 ? -16.488 0.443 27.339 1.00 86.69 76 GLU A CA 1
ATOM 595 C C . GLU A 1 76 ? -15.688 -0.268 28.437 1.00 86.69 76 GLU A C 1
ATOM 597 O O . GLU A 1 76 ? -15.617 -1.501 28.474 1.00 86.69 76 GLU A O 1
ATOM 602 N N . VAL A 1 77 ? -15.076 0.504 29.345 1.00 87.81 77 VAL A N 1
ATOM 603 C CA . VAL A 1 77 ? -14.408 -0.030 30.542 1.00 87.81 77 VAL A CA 1
ATOM 604 C C . VAL A 1 77 ? -15.442 -0.652 31.477 1.00 87.81 77 VAL A C 1
ATOM 606 O O . VAL A 1 77 ? -15.227 -1.775 31.939 1.00 87.81 77 VAL A O 1
ATOM 609 N N . TYR A 1 78 ? -16.574 0.023 31.697 1.00 85.50 78 TYR A N 1
ATOM 610 C CA . TYR A 1 78 ? -17.716 -0.498 32.445 1.00 85.50 78 TYR A CA 1
ATOM 611 C C . TYR A 1 78 ? -18.217 -1.807 31.838 1.00 85.50 78 TYR A C 1
ATOM 613 O O . TYR A 1 78 ? -18.231 -2.831 32.522 1.00 85.50 78 TYR A O 1
ATOM 621 N N . LEU A 1 79 ? -18.519 -1.803 30.536 1.00 88.25 79 LEU A N 1
ATOM 622 C CA . LEU A 1 79 ? -18.975 -2.979 29.809 1.00 88.25 79 LEU A CA 1
ATOM 623 C C . LEU A 1 79 ? -17.993 -4.133 29.990 1.00 88.25 79 LEU A C 1
ATOM 625 O O . LEU A 1 79 ? -18.387 -5.199 30.436 1.00 88.25 79 LEU A O 1
ATOM 629 N N . LYS A 1 80 ? -16.700 -3.923 29.725 1.00 90.31 80 LYS A N 1
ATOM 630 C CA . LYS A 1 80 ? -15.690 -4.984 29.828 1.00 90.31 80 LYS A CA 1
ATOM 631 C C . LYS A 1 80 ? -15.539 -5.531 31.252 1.00 90.31 80 LYS A C 1
ATOM 633 O O . LYS A 1 80 ? -15.323 -6.730 31.414 1.00 90.31 80 LYS A O 1
ATOM 638 N N . THR A 1 81 ? -15.596 -4.665 32.260 1.00 89.31 81 THR A N 1
ATOM 639 C CA . THR A 1 81 ? -15.297 -5.029 33.655 1.00 89.31 81 THR A CA 1
ATOM 640 C C . THR A 1 81 ? -16.498 -5.681 34.334 1.00 89.31 81 THR A C 1
ATOM 642 O O . THR A 1 81 ? -16.340 -6.653 35.067 1.00 89.31 81 THR A O 1
ATOM 645 N N . TYR A 1 82 ? -17.706 -5.196 34.042 1.00 88.69 82 TYR A N 1
ATOM 646 C CA . TYR A 1 82 ? -18.931 -5.587 34.739 1.00 88.69 82 TYR A CA 1
ATOM 647 C C . TYR A 1 82 ? -19.920 -6.353 33.851 1.00 88.69 82 TYR A C 1
ATOM 649 O O . TYR A 1 82 ? -21.044 -6.605 34.288 1.00 88.69 82 TYR A O 1
ATOM 657 N N . PHE A 1 83 ? -19.507 -6.786 32.646 1.00 88.94 83 PHE A N 1
ATOM 658 C CA . PHE A 1 83 ? -20.376 -7.483 31.688 1.00 88.94 83 PHE A CA 1
ATOM 659 C C . PHE A 1 83 ? -21.170 -8.618 32.338 1.00 88.94 83 PHE A C 1
ATOM 661 O O . PHE A 1 83 ? -22.396 -8.633 32.308 1.00 88.94 83 PHE A O 1
ATOM 668 N N . LYS A 1 84 ? -20.446 -9.553 32.964 1.00 83.62 84 LYS A N 1
ATOM 669 C CA . LYS A 1 84 ? -21.005 -10.803 33.492 1.00 83.62 84 LYS A CA 1
ATOM 670 C C . LYS A 1 84 ? -21.871 -10.606 34.734 1.00 83.62 84 LYS A C 1
ATOM 672 O O . LYS A 1 84 ? -22.749 -11.417 34.985 1.00 83.62 84 LYS A O 1
ATOM 677 N N . ILE A 1 85 ? -21.589 -9.574 35.528 1.00 87.12 85 ILE A N 1
ATOM 678 C CA . ILE A 1 85 ? -22.232 -9.381 36.836 1.00 87.12 85 ILE A CA 1
ATOM 679 C C . ILE A 1 85 ? -23.454 -8.466 36.713 1.00 87.12 85 ILE A C 1
ATOM 681 O O . ILE A 1 85 ? -24.414 -8.640 37.453 1.00 87.12 85 ILE A O 1
ATOM 685 N N . ARG A 1 86 ? -23.428 -7.494 35.791 1.00 80.50 86 ARG A N 1
ATOM 686 C CA . ARG A 1 86 ? -24.453 -6.442 35.703 1.00 80.50 86 ARG A CA 1
ATOM 687 C C . ARG A 1 86 ? -25.058 -6.316 34.315 1.00 80.50 86 ARG A C 1
ATOM 689 O O . ARG A 1 86 ? -26.269 -6.413 34.160 1.00 80.50 86 ARG A O 1
ATOM 696 N N . VAL A 1 87 ? -24.219 -6.145 33.296 1.00 77.06 87 VAL A N 1
ATOM 697 C CA . VAL A 1 87 ? -24.707 -5.779 31.958 1.00 77.06 87 VAL A CA 1
ATOM 698 C C . VAL A 1 87 ? -25.517 -6.901 31.307 1.00 77.06 87 VAL A C 1
ATOM 700 O O . VAL A 1 87 ? -26.553 -6.642 30.706 1.00 77.06 87 VAL A O 1
ATOM 703 N N . GLN A 1 88 ? -25.110 -8.159 31.480 1.00 81.88 88 GLN A N 1
ATOM 704 C CA . GLN A 1 88 ? -25.826 -9.305 30.915 1.00 81.88 88 GLN A CA 1
ATOM 705 C C . GLN A 1 88 ? -27.257 -9.452 31.472 1.00 81.88 88 GLN A C 1
ATOM 707 O O . GLN A 1 88 ? -28.162 -9.848 30.738 1.00 81.88 88 GLN A O 1
ATOM 712 N N . LEU A 1 89 ? -27.478 -9.102 32.745 1.00 76.38 89 LEU A N 1
ATOM 713 C CA . LEU A 1 89 ? -28.795 -9.191 33.386 1.00 76.38 89 LEU A CA 1
ATOM 714 C C . LEU A 1 89 ? -29.763 -8.123 32.860 1.00 76.38 89 LEU A C 1
ATOM 716 O O . LEU A 1 89 ? -30.941 -8.406 32.655 1.00 76.38 89 LEU A O 1
ATOM 720 N N . GLU A 1 90 ? -29.264 -6.918 32.598 1.00 74.31 90 GLU A N 1
ATOM 721 C CA . GLU A 1 90 ? -30.085 -5.770 32.195 1.00 74.31 90 GLU A CA 1
ATOM 722 C C . GLU A 1 90 ? -30.254 -5.642 30.672 1.00 74.31 90 GLU A C 1
ATOM 724 O O . GLU A 1 90 ? -31.301 -5.183 30.222 1.00 74.31 90 GLU A O 1
ATOM 729 N N . ILE A 1 91 ? -29.309 -6.131 29.852 1.00 75.75 91 ILE A N 1
ATOM 730 C CA . ILE A 1 91 ? -29.504 -6.229 28.388 1.00 75.75 91 ILE A CA 1
ATOM 731 C C . ILE A 1 91 ? -30.734 -7.085 28.063 1.00 75.75 91 ILE A C 1
ATOM 733 O O . ILE A 1 91 ? -31.465 -6.799 27.119 1.00 75.75 91 ILE A O 1
ATOM 737 N N . THR A 1 92 ? -31.013 -8.097 28.887 1.00 70.88 92 THR A N 1
ATOM 738 C CA . THR A 1 92 ? -32.208 -8.943 28.750 1.00 70.88 92 THR A CA 1
ATOM 739 C C . THR A 1 92 ? -33.510 -8.142 28.929 1.00 70.88 92 THR A C 1
ATOM 741 O O . THR A 1 92 ? -34.562 -8.565 28.458 1.00 70.88 92 THR A O 1
ATOM 744 N N . LYS A 1 93 ? -33.445 -6.957 29.552 1.00 79.31 93 LYS A N 1
ATOM 745 C CA . LYS A 1 93 ? -34.567 -6.023 29.725 1.00 79.31 93 LYS A CA 1
ATOM 746 C C . LYS A 1 93 ? -34.620 -4.920 28.658 1.00 79.31 93 LYS A C 1
ATOM 748 O O . LYS A 1 93 ? -35.499 -4.069 28.723 1.00 79.31 93 LYS A O 1
ATOM 753 N N . GLY A 1 94 ? -33.710 -4.931 27.679 1.00 82.25 94 GLY A N 1
ATOM 754 C CA . GLY A 1 94 ? -33.723 -4.020 26.530 1.00 82.25 94 GLY A CA 1
ATOM 755 C C . GLY A 1 94 ? -33.116 -2.630 26.759 1.00 82.25 94 GLY A C 1
ATOM 756 O O . GLY A 1 94 ? -33.281 -1.770 25.900 1.00 82.25 94 GLY A O 1
ATOM 757 N N . MET A 1 95 ? -32.414 -2.389 27.873 1.00 83.69 95 MET A N 1
ATOM 758 C CA . MET A 1 95 ? -31.744 -1.100 28.112 1.00 83.69 95 MET A CA 1
ATOM 759 C C . MET A 1 95 ? -30.470 -0.931 27.273 1.00 83.69 95 MET A C 1
ATOM 761 O O . MET A 1 95 ? -29.708 -1.882 27.068 1.00 83.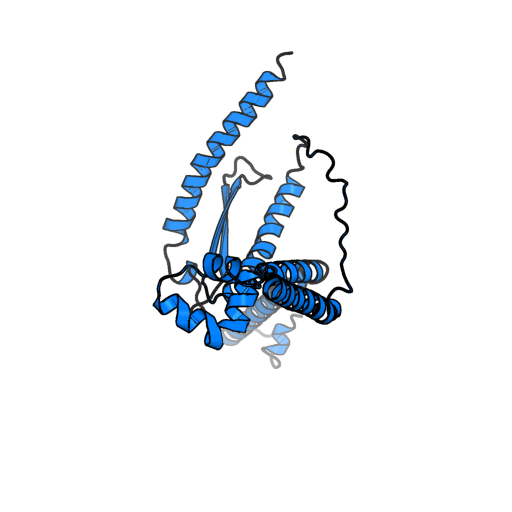69 95 MET A O 1
ATOM 765 N N . LEU A 1 96 ? -30.194 0.307 26.846 1.00 87.25 96 LEU A N 1
ATOM 766 C CA . LEU A 1 96 ? -28.928 0.660 26.202 1.00 87.25 96 LEU A CA 1
ATOM 767 C C . LEU A 1 96 ? -27.803 0.773 27.243 1.00 87.25 96 LEU A C 1
ATOM 769 O O . LEU A 1 96 ? -27.983 1.306 28.335 1.00 87.25 96 LEU A O 1
ATOM 773 N N . ILE A 1 97 ? -26.597 0.321 26.886 1.00 83.56 97 ILE A N 1
ATOM 774 C CA . ILE A 1 97 ? -25.422 0.303 27.785 1.00 83.56 97 ILE A CA 1
ATOM 775 C C . ILE A 1 97 ? -25.074 1.707 28.311 1.00 83.56 97 ILE A C 1
ATOM 777 O O . ILE A 1 97 ? -24.629 1.854 29.448 1.00 83.56 97 ILE A O 1
ATOM 781 N N . THR A 1 98 ? -25.275 2.743 27.496 1.00 83.00 98 THR A N 1
ATOM 782 C CA . THR A 1 98 ? -25.057 4.141 27.887 1.00 83.00 98 THR A CA 1
ATOM 783 C C . THR A 1 98 ? -26.041 4.590 28.960 1.00 83.00 98 THR A C 1
ATOM 785 O O . THR A 1 98 ? -25.624 5.194 29.939 1.00 83.00 98 THR A O 1
ATOM 788 N N . GLU A 1 99 ? -27.319 4.242 28.827 1.00 87.69 99 GLU A N 1
ATOM 789 C CA . GLU A 1 99 ? -28.352 4.567 29.818 1.00 87.69 99 GLU A CA 1
ATOM 790 C C . GLU A 1 99 ? -28.099 3.838 31.136 1.00 87.69 99 GLU A C 1
ATOM 792 O O . GLU A 1 99 ? -28.215 4.431 32.206 1.00 87.69 99 GLU A O 1
ATOM 797 N N . MET A 1 100 ? -27.677 2.571 31.057 1.00 85.69 100 MET A N 1
ATOM 798 C CA . MET A 1 100 ? -27.271 1.808 32.233 1.00 85.69 100 MET A CA 1
ATOM 799 C C . MET A 1 100 ? -26.122 2.486 32.972 1.00 85.69 100 MET A C 1
ATOM 801 O O . MET A 1 100 ? -26.196 2.653 34.183 1.00 85.69 100 MET A O 1
ATOM 805 N N . PHE A 1 101 ? -25.071 2.889 32.251 1.00 88.06 101 PHE A N 1
ATOM 806 C CA . PHE A 1 101 ? -23.938 3.575 32.862 1.00 88.06 101 PHE A CA 1
ATOM 807 C C . PHE A 1 101 ? -24.356 4.918 33.464 1.00 88.06 101 PHE A C 1
ATOM 809 O O . PHE A 1 101 ? -23.906 5.254 34.555 1.00 88.06 101 PHE A O 1
ATOM 816 N N . GLU A 1 102 ? -25.243 5.667 32.804 1.00 90.94 102 GLU A N 1
ATOM 817 C CA . GLU A 1 102 ? -25.710 6.949 33.325 1.00 90.94 102 GLU A CA 1
ATOM 818 C C . GLU A 1 102 ? -26.584 6.828 34.578 1.00 90.94 102 GLU A C 1
ATOM 820 O O . GLU A 1 102 ? -26.532 7.719 35.428 1.00 90.94 102 GLU A O 1
ATOM 825 N N . ALA A 1 103 ? -27.313 5.722 34.734 1.00 90.69 103 ALA A N 1
ATOM 826 C CA . ALA A 1 103 ? -28.116 5.430 35.920 1.00 90.69 103 ALA A CA 1
ATOM 827 C C . ALA A 1 103 ? -27.292 4.957 37.137 1.00 90.69 103 ALA A C 1
ATOM 829 O O . ALA A 1 103 ? -27.829 4.885 38.243 1.00 90.69 103 ALA A O 1
ATOM 830 N N . GLU A 1 104 ? -26.007 4.626 36.963 1.00 92.62 104 GLU A N 1
ATOM 831 C CA . GLU A 1 104 ? -25.139 4.183 38.062 1.00 92.62 104 GLU A CA 1
ATOM 832 C C . GLU A 1 104 ? -24.794 5.325 39.033 1.00 92.62 104 GLU A C 1
ATOM 834 O O . GLU A 1 104 ? -24.806 6.512 38.686 1.00 92.62 104 GLU A O 1
ATOM 839 N N . SER A 1 105 ? -24.431 4.951 40.265 1.00 94.50 105 SER A N 1
ATOM 840 C CA . SER A 1 105 ? -24.099 5.923 41.308 1.00 94.50 105 SER A CA 1
ATOM 841 C C . SER A 1 105 ? -22.831 6.734 40.973 1.00 94.50 105 SER A C 1
ATOM 843 O O . SER A 1 105 ? -21.927 6.227 40.292 1.00 94.50 105 SER A O 1
ATOM 845 N N . PRO A 1 106 ? -22.708 7.983 41.466 1.00 94.31 106 PRO A N 1
ATOM 846 C CA . PRO A 1 106 ? -21.522 8.811 41.242 1.00 94.31 106 PRO A CA 1
ATOM 847 C C . PRO A 1 106 ? -20.218 8.150 41.712 1.00 94.31 106 PRO A C 1
ATOM 849 O O . PRO A 1 106 ? -19.192 8.256 41.039 1.00 94.31 106 PRO A O 1
ATOM 852 N N . GLU A 1 107 ? -20.255 7.421 42.830 1.00 94.56 107 GLU A N 1
ATOM 853 C CA . GLU A 1 107 ? -19.103 6.705 43.392 1.00 94.56 107 GLU A CA 1
ATOM 854 C C . GLU A 1 107 ? -18.641 5.593 42.450 1.00 94.56 107 GLU A C 1
ATOM 856 O O . GLU A 1 107 ? -17.444 5.391 42.238 1.00 94.56 107 GLU A O 1
ATOM 861 N N . PHE A 1 108 ? -19.596 4.895 41.839 1.00 90.62 108 PHE A N 1
ATOM 862 C CA . PHE A 1 108 ? -19.305 3.829 40.898 1.00 90.62 108 PHE A CA 1
ATOM 863 C C . PHE A 1 108 ? -18.741 4.374 39.578 1.00 90.62 108 PHE A C 1
ATOM 865 O O . PHE A 1 108 ? -17.743 3.854 39.073 1.00 90.62 108 PHE A O 1
ATOM 872 N N . LYS A 1 109 ? -19.307 5.468 39.048 1.00 91.12 109 LYS A N 1
ATOM 873 C CA . LYS A 1 109 ? -18.742 6.172 37.881 1.00 91.12 109 LYS A CA 1
ATOM 874 C C . LYS A 1 109 ? -17.304 6.632 38.151 1.00 91.12 109 LYS A C 1
ATOM 876 O O . LYS A 1 109 ? -16.441 6.464 37.287 1.00 91.12 109 LYS A O 1
ATOM 881 N N . ALA A 1 110 ? -17.026 7.144 39.352 1.00 92.25 110 ALA A N 1
ATOM 882 C CA . ALA A 1 110 ? -15.679 7.535 39.763 1.00 92.25 110 ALA A CA 1
ATOM 883 C C . ALA A 1 110 ? -14.708 6.341 39.808 1.00 92.25 110 ALA A C 1
ATOM 885 O O . ALA A 1 110 ? -13.568 6.465 39.356 1.00 92.25 110 ALA A O 1
ATOM 886 N N . GLU A 1 111 ? -15.149 5.169 40.275 1.00 91.94 111 GLU A N 1
ATOM 887 C CA . GLU A 1 111 ? -14.327 3.952 40.266 1.00 91.94 111 GLU A CA 1
ATOM 888 C C . GLU A 1 111 ? -14.032 3.464 38.840 1.00 91.94 111 GLU A C 1
ATOM 890 O O . GLU A 1 111 ? -12.882 3.159 38.516 1.00 91.94 111 GLU A O 1
ATOM 895 N N . VAL A 1 112 ? -15.028 3.462 37.946 1.00 90.19 112 VAL A N 1
ATOM 896 C CA . VAL A 1 112 ? -14.822 3.132 36.523 1.00 90.19 112 VAL A CA 1
ATOM 897 C C . VAL A 1 112 ? -13.821 4.094 35.881 1.00 90.19 112 VAL A C 1
ATOM 899 O O . VAL A 1 112 ? -12.919 3.655 35.158 1.00 90.19 112 VAL A O 1
ATOM 902 N N . GLN A 1 113 ? -13.930 5.392 36.177 1.00 90.88 113 GLN A N 1
ATOM 903 C CA . GLN A 1 113 ? -12.979 6.393 35.700 1.00 90.88 113 GLN A CA 1
ATOM 904 C C . GLN A 1 113 ? -11.568 6.124 36.239 1.00 90.88 113 GLN A C 1
ATOM 906 O O . GLN A 1 113 ? -10.606 6.131 35.471 1.00 90.88 113 GLN A O 1
ATOM 911 N N . ARG A 1 114 ? -11.436 5.792 37.527 1.00 93.06 114 ARG A N 1
ATOM 912 C CA . ARG A 1 114 ? -10.153 5.446 38.153 1.00 93.06 114 ARG A CA 1
ATOM 913 C C . ARG A 1 114 ? -9.513 4.215 37.507 1.00 93.06 114 ARG A C 1
ATOM 915 O O . ARG A 1 114 ? -8.307 4.222 37.253 1.00 93.06 114 ARG A O 1
ATOM 922 N N . ILE A 1 115 ? -10.298 3.177 37.206 1.00 89.69 115 ILE A N 1
ATOM 923 C CA . ILE A 1 115 ? -9.832 1.978 36.489 1.00 89.69 115 ILE A CA 1
ATOM 924 C C . ILE A 1 115 ? -9.363 2.350 35.078 1.00 89.69 115 ILE A C 1
ATOM 926 O O . ILE A 1 115 ? -8.299 1.894 34.652 1.00 89.69 115 ILE A O 1
ATOM 930 N N . SER A 1 116 ? -10.116 3.192 34.364 1.00 88.12 116 SER A N 1
ATOM 931 C CA . SER A 1 116 ? -9.731 3.686 33.037 1.00 88.12 116 SER A CA 1
ATOM 932 C C . SER A 1 116 ? -8.400 4.447 33.082 1.00 88.12 116 SER A C 1
ATOM 934 O O . SER A 1 116 ? -7.462 4.126 32.346 1.00 88.12 116 SER A O 1
ATOM 936 N N . ASP A 1 117 ? -8.258 5.381 34.024 1.00 89.12 117 ASP A N 1
ATOM 937 C CA . ASP A 1 117 ? -7.038 6.167 34.215 1.00 89.12 117 ASP A CA 1
ATOM 938 C C . ASP A 1 117 ? -5.840 5.287 34.586 1.00 89.12 117 ASP A C 1
ATOM 940 O O . ASP A 1 117 ? -4.724 5.501 34.096 1.00 89.12 117 ASP A O 1
ATOM 944 N N . GLN A 1 118 ? -6.056 4.269 35.422 1.00 90.88 118 GLN A N 1
ATOM 945 C CA . GLN A 1 118 ? -5.027 3.303 35.788 1.00 90.88 118 GLN A CA 1
ATOM 946 C C . GLN A 1 118 ? -4.585 2.473 34.574 1.00 90.88 118 GLN A C 1
ATOM 948 O O . GLN A 1 118 ? -3.385 2.367 34.320 1.00 90.88 118 GLN A O 1
ATOM 953 N N . GLN A 1 119 ? -5.522 1.986 33.751 1.00 85.12 119 GLN A N 1
ATOM 954 C CA . GLN A 1 119 ? -5.201 1.288 32.500 1.00 85.12 119 GLN A CA 1
ATOM 955 C C . GLN A 1 119 ? -4.411 2.182 31.530 1.00 85.12 119 GLN A C 1
ATOM 957 O O . GLN A 1 119 ? -3.472 1.713 30.884 1.00 85.12 119 GLN A O 1
ATOM 962 N N . ILE A 1 120 ? -4.727 3.480 31.445 1.00 84.69 120 ILE A N 1
ATOM 963 C CA . ILE A 1 120 ? -3.959 4.445 30.640 1.00 84.69 120 ILE A CA 1
ATOM 964 C C . ILE A 1 120 ? -2.532 4.596 31.182 1.00 84.69 120 ILE A C 1
ATOM 966 O O . ILE A 1 120 ? -1.574 4.599 30.402 1.00 84.69 120 ILE A O 1
ATOM 970 N N . LYS A 1 121 ? -2.365 4.714 32.505 1.00 88.06 121 LYS A N 1
ATOM 971 C CA . LYS A 1 121 ? -1.044 4.815 33.147 1.00 88.06 121 LYS A CA 1
ATOM 972 C C . LYS A 1 121 ? -0.208 3.559 32.914 1.00 88.06 121 LYS A C 1
ATOM 974 O O . LYS A 1 121 ? 0.963 3.680 32.554 1.00 88.06 121 LYS A O 1
ATOM 979 N N . ASP A 1 122 ? -0.799 2.378 33.053 1.00 84.00 122 ASP A N 1
ATOM 980 C CA . ASP A 1 122 ? -0.090 1.112 32.871 1.00 84.00 122 ASP A CA 1
ATOM 981 C C . ASP A 1 122 ? 0.275 0.880 31.403 1.00 84.00 122 ASP A C 1
ATOM 983 O O . ASP A 1 122 ? 1.417 0.524 31.112 1.00 84.00 122 ASP A O 1
ATOM 987 N N . ASN A 1 123 ? -0.615 1.211 30.462 1.00 78.31 123 ASN A N 1
ATOM 988 C CA . ASN A 1 123 ? -0.300 1.182 29.031 1.00 78.31 123 ASN A CA 1
ATOM 989 C C . ASN A 1 123 ? 0.857 2.131 28.673 1.00 78.31 123 ASN A C 1
ATOM 991 O O . ASN A 1 123 ? 1.714 1.771 27.867 1.00 78.31 123 ASN A O 1
ATOM 995 N N . ARG A 1 124 ? 0.935 3.315 29.299 1.00 80.19 124 ARG A N 1
ATOM 996 C CA . ARG A 1 124 ? 2.066 4.246 29.121 1.00 80.19 124 ARG A CA 1
ATOM 997 C C . ARG A 1 124 ? 3.371 3.701 29.699 1.00 80.19 124 ARG A C 1
ATOM 999 O O . ARG A 1 124 ? 4.418 3.886 29.089 1.00 80.19 124 ARG A O 1
ATOM 1006 N N . LYS A 1 125 ? 3.336 3.038 30.860 1.00 81.19 125 LYS A N 1
ATOM 1007 C CA . LYS A 1 125 ? 4.534 2.435 31.470 1.00 81.19 125 LYS A CA 1
ATOM 1008 C C . LYS A 1 125 ? 5.085 1.286 30.624 1.00 81.19 125 LYS A C 1
ATOM 1010 O O . LYS A 1 125 ? 6.287 1.239 30.399 1.00 81.19 125 LYS A O 1
ATOM 1015 N N . HIS A 1 126 ? 4.213 0.426 30.099 1.00 68.69 126 HIS A N 1
ATOM 1016 C CA . HIS A 1 126 ? 4.618 -0.694 29.244 1.00 68.69 126 HIS A CA 1
ATOM 1017 C C . HIS A 1 126 ? 4.995 -0.251 27.816 1.00 68.69 126 HIS A C 1
ATOM 1019 O O . HIS A 1 126 ? 5.829 -0.890 27.182 1.00 68.69 126 HIS A O 1
ATOM 1025 N N . GLY A 1 127 ? 4.439 0.858 27.309 1.00 62.66 127 GLY A N 1
ATOM 1026 C CA . GLY A 1 127 ? 4.799 1.425 25.999 1.00 62.66 127 GLY A CA 1
ATOM 1027 C C . GLY A 1 127 ? 6.148 2.158 25.966 1.00 62.66 127 GLY A C 1
ATOM 1028 O O . GLY A 1 127 ? 6.808 2.196 24.928 1.00 62.66 127 GLY A O 1
ATOM 1029 N N . LYS A 1 128 ? 6.613 2.681 27.109 1.00 55.69 128 LYS A N 1
ATOM 1030 C CA . LYS A 1 128 ? 7.858 3.465 27.204 1.00 55.69 128 LYS A CA 1
ATOM 1031 C C . LYS A 1 128 ? 9.150 2.680 26.939 1.00 55.69 128 LYS A C 1
ATOM 1033 O O . LYS A 1 128 ? 10.187 3.309 26.760 1.00 55.69 128 LYS A O 1
ATOM 1038 N N . GLY A 1 129 ? 9.106 1.349 26.845 1.00 50.94 129 GLY A N 1
ATOM 1039 C CA . GLY A 1 129 ? 10.274 0.531 26.487 1.00 50.94 129 GLY A CA 1
ATOM 1040 C C . GLY A 1 129 ? 10.738 0.667 25.027 1.00 50.94 129 GLY A C 1
ATOM 1041 O O . GLY A 1 129 ? 11.843 0.244 24.709 1.00 50.94 129 GLY A O 1
ATOM 1042 N N . VAL A 1 130 ? 9.928 1.261 24.137 1.00 52.00 130 VAL A N 1
ATOM 1043 C CA . VAL A 1 130 ? 10.232 1.352 22.688 1.00 52.00 130 VAL A CA 1
ATOM 1044 C C . VAL A 1 130 ? 10.208 2.802 22.160 1.00 52.00 130 VAL A C 1
ATOM 1046 O O . VAL A 1 130 ? 10.563 3.055 21.012 1.00 52.00 130 VAL A O 1
ATOM 1049 N N . GLU A 1 131 ? 9.837 3.784 22.988 1.00 48.50 131 GLU A N 1
ATOM 1050 C CA . GLU A 1 131 ? 9.662 5.197 22.589 1.00 48.50 131 GLU A CA 1
ATOM 1051 C C . GLU A 1 131 ? 10.872 6.108 22.870 1.00 48.50 131 GLU A C 1
ATOM 1053 O O . GLU A 1 131 ? 10.809 7.310 22.626 1.00 48.50 131 GLU A O 1
ATOM 1058 N N . GLY A 1 132 ? 12.006 5.560 23.321 1.00 48.66 132 GLY A N 1
ATOM 1059 C CA . GLY A 1 132 ? 13.245 6.327 23.537 1.00 48.66 132 GLY A CA 1
ATOM 1060 C C . GLY A 1 132 ? 13.916 6.871 22.264 1.00 48.66 132 GLY A C 1
ATOM 1061 O O . GLY A 1 132 ? 14.912 7.579 22.356 1.00 48.66 132 GLY A O 1
ATOM 1062 N N . MET A 1 133 ? 13.389 6.571 21.075 1.00 47.34 133 MET A N 1
ATOM 1063 C CA . MET A 1 133 ? 13.883 7.097 19.804 1.00 47.34 133 MET A CA 1
ATOM 1064 C C . MET A 1 133 ? 12.723 7.701 19.011 1.00 47.34 133 MET A C 1
ATOM 1066 O O . MET A 1 133 ? 11.757 7.011 18.697 1.00 47.34 133 MET A O 1
ATOM 1070 N N . ALA A 1 134 ? 12.879 8.968 18.628 1.00 47.31 134 ALA A N 1
ATOM 1071 C CA . ALA A 1 134 ? 12.001 9.729 17.740 1.00 47.31 134 ALA A CA 1
ATOM 1072 C C . ALA A 1 134 ? 10.744 10.344 18.386 1.00 47.31 134 ALA A C 1
ATOM 1074 O O . ALA A 1 134 ? 9.620 10.144 17.929 1.00 47.31 134 ALA A O 1
ATOM 1075 N N . ARG A 1 135 ? 10.954 11.241 19.358 1.00 47.84 135 ARG A N 1
ATOM 1076 C CA . ARG A 1 135 ? 10.164 12.480 19.400 1.00 47.84 135 ARG A CA 1
ATOM 1077 C C . ARG A 1 135 ? 10.620 13.320 18.201 1.00 47.84 135 ARG A C 1
ATOM 1079 O O . ARG A 1 135 ? 11.506 14.155 18.335 1.00 47.84 135 ARG A O 1
ATOM 1086 N N . VAL A 1 136 ? 10.106 13.000 17.011 1.00 48.09 136 VAL A N 1
ATOM 1087 C CA . VAL A 1 136 ? 10.144 13.931 15.878 1.00 48.09 136 VAL A CA 1
ATOM 1088 C C . VAL A 1 136 ? 9.293 15.096 16.351 1.00 48.09 136 VAL A C 1
ATOM 1090 O O . VAL A 1 136 ? 8.083 14.945 16.508 1.00 48.09 136 VAL A O 1
ATOM 1093 N N . GLN A 1 137 ? 9.937 16.190 16.750 1.00 46.00 137 GLN A N 1
ATOM 1094 C CA . GLN A 1 137 ? 9.207 17.438 16.894 1.00 46.00 137 GLN A CA 1
ATOM 1095 C C . GLN A 1 137 ? 8.621 17.723 15.507 1.00 46.00 137 GLN A C 1
ATOM 1097 O O . GLN A 1 137 ? 9.373 17.591 14.537 1.00 46.00 137 GLN A O 1
ATOM 1102 N N . PRO A 1 138 ? 7.310 17.992 15.379 1.00 43.03 138 PRO A N 1
ATOM 1103 C CA . PRO A 1 138 ? 6.828 18.622 14.163 1.00 43.03 138 PRO A CA 1
ATOM 1104 C C . PRO A 1 138 ? 7.671 19.886 14.013 1.00 43.03 138 PRO A C 1
ATOM 1106 O O . PRO A 1 138 ? 7.755 20.699 14.932 1.00 43.03 138 PRO A O 1
ATOM 1109 N N . ASP A 1 139 ? 8.447 19.941 12.940 1.00 41.94 139 ASP A N 1
ATOM 1110 C CA . ASP A 1 139 ? 9.131 21.163 12.568 1.00 41.94 139 ASP A CA 1
ATOM 1111 C C . ASP A 1 139 ? 7.995 22.104 12.171 1.00 41.94 139 ASP A C 1
ATOM 1113 O O . ASP A 1 139 ? 7.420 21.954 11.097 1.00 41.94 139 ASP A O 1
ATOM 1117 N N . ASP A 1 140 ? 7.606 23.003 13.079 1.00 46.62 140 ASP A N 1
ATOM 1118 C CA . ASP A 1 140 ? 6.543 24.003 12.886 1.00 46.62 140 ASP A CA 1
ATOM 1119 C C . ASP A 1 140 ? 6.901 25.028 11.780 1.00 46.62 140 ASP A C 1
ATOM 1121 O O . ASP A 1 140 ? 6.235 26.045 11.612 1.00 46.62 140 ASP A O 1
ATOM 1125 N N . ASN A 1 141 ? 7.929 24.742 10.976 1.00 47.31 141 ASN A N 1
ATOM 1126 C CA . ASN A 1 141 ? 8.167 25.328 9.665 1.00 47.31 141 ASN A CA 1
ATOM 1127 C C . ASN A 1 141 ? 7.327 24.640 8.569 1.00 47.31 141 ASN A C 1
ATOM 1129 O O . ASN A 1 141 ? 7.805 24.440 7.452 1.00 47.31 141 ASN A O 1
ATOM 1133 N N . GLU A 1 142 ? 6.051 24.341 8.832 1.00 46.06 142 GLU A N 1
ATOM 1134 C CA . GLU A 1 142 ? 5.036 24.338 7.768 1.00 46.06 142 GLU A CA 1
ATOM 1135 C C . GLU A 1 142 ? 4.771 25.802 7.378 1.00 46.06 142 GLU A C 1
ATOM 1137 O O . GLU A 1 142 ? 3.704 26.369 7.600 1.00 46.06 142 GLU A O 1
ATOM 1142 N N . SER A 1 143 ? 5.806 26.454 6.839 1.00 45.53 143 SER A N 1
ATOM 1143 C CA . SER A 1 143 ? 5.645 27.688 6.089 1.00 45.53 143 SER A CA 1
ATOM 1144 C C . SER A 1 143 ? 4.687 27.397 4.945 1.00 45.53 143 SER A C 1
ATOM 1146 O O . SER A 1 143 ? 4.930 26.437 4.208 1.00 45.53 143 SER A O 1
ATOM 1148 N N . ASP A 1 144 ? 3.641 28.219 4.836 1.00 44.72 144 ASP A N 1
ATOM 1149 C CA . ASP A 1 144 ? 2.735 28.343 3.695 1.00 44.72 144 ASP A CA 1
ATOM 1150 C C . ASP A 1 144 ? 3.304 27.670 2.446 1.00 44.72 144 ASP A C 1
ATOM 1152 O O . ASP A 1 144 ? 4.239 28.183 1.820 1.00 44.72 144 ASP A O 1
ATOM 1156 N N . ILE A 1 145 ? 2.732 26.520 2.078 1.00 49.66 145 ILE A N 1
ATOM 1157 C CA . ILE A 1 145 ? 2.885 25.935 0.746 1.00 49.66 145 ILE A CA 1
ATOM 1158 C C . ILE A 1 145 ? 2.113 26.866 -0.192 1.00 49.66 145 ILE A C 1
ATOM 1160 O O . ILE A 1 145 ? 1.013 26.567 -0.644 1.00 49.66 145 ILE A O 1
ATOM 1164 N N . ASN A 1 146 ? 2.658 28.063 -0.395 1.00 44.31 146 ASN A N 1
ATOM 1165 C CA . ASN A 1 146 ? 2.229 28.954 -1.442 1.00 44.31 146 ASN A CA 1
ATOM 1166 C C . ASN A 1 146 ? 2.757 28.365 -2.747 1.00 44.31 146 ASN A C 1
ATOM 1168 O O . ASN A 1 146 ? 3.963 28.281 -2.991 1.00 44.31 146 ASN A O 1
ATOM 1172 N N . ASP A 1 147 ? 1.774 27.884 -3.494 1.00 51.19 147 ASP A N 1
ATOM 1173 C CA . ASP A 1 147 ? 1.748 27.496 -4.889 1.00 51.19 147 ASP A CA 1
ATOM 1174 C C . ASP A 1 147 ? 2.829 28.121 -5.789 1.00 51.19 147 ASP A C 1
ATOM 1176 O O . ASP A 1 147 ? 3.142 29.309 -5.733 1.00 51.19 147 ASP A O 1
ATOM 1180 N N . ASP A 1 148 ? 3.286 27.279 -6.721 1.00 47.94 148 ASP A N 1
ATOM 1181 C CA . ASP A 1 148 ? 3.966 27.616 -7.980 1.00 47.94 148 ASP A CA 1
ATOM 1182 C C . ASP A 1 148 ? 5.506 27.677 -8.004 1.00 47.94 148 ASP A C 1
ATOM 1184 O O . ASP A 1 148 ? 6.121 28.232 -8.920 1.00 47.94 148 ASP A O 1
ATOM 1188 N N . VAL A 1 149 ? 6.188 26.985 -7.081 1.00 53.09 149 VAL A N 1
ATOM 1189 C CA . VAL A 1 149 ? 7.590 26.609 -7.338 1.00 53.09 149 VAL A CA 1
ATOM 1190 C C . VAL A 1 149 ? 7.605 25.517 -8.408 1.00 53.09 149 VAL A C 1
ATOM 1192 O O . VAL A 1 149 ? 7.439 24.329 -8.120 1.00 53.09 149 VAL A O 1
ATOM 1195 N N . LYS A 1 150 ? 7.812 25.943 -9.660 1.00 64.81 150 LYS A N 1
ATOM 1196 C CA . LYS A 1 150 ? 8.035 25.117 -10.856 1.00 64.81 150 LYS A CA 1
ATOM 1197 C C . LYS A 1 150 ? 9.093 24.049 -10.556 1.00 64.81 150 LYS A C 1
ATOM 1199 O O . LYS A 1 150 ? 10.297 24.276 -10.670 1.00 64.81 150 LYS A O 1
ATOM 1204 N N . THR A 1 151 ? 8.638 22.892 -10.084 1.00 74.94 151 THR A N 1
ATOM 1205 C CA . THR A 1 151 ? 9.528 21.854 -9.568 1.00 74.94 151 THR A CA 1
ATOM 1206 C C . THR A 1 151 ? 10.325 21.289 -10.736 1.00 74.94 151 THR A C 1
ATOM 1208 O O . THR A 1 151 ? 9.763 20.966 -11.782 1.00 74.94 151 THR A O 1
ATOM 1211 N N . ASN A 1 152 ? 11.647 21.192 -10.575 1.00 85.06 152 ASN A N 1
ATOM 1212 C CA . ASN A 1 152 ? 12.536 20.687 -11.616 1.00 85.06 152 ASN A CA 1
ATOM 1213 C C . ASN A 1 152 ? 12.051 19.295 -12.093 1.00 85.06 152 ASN A C 1
ATOM 1215 O O . ASN A 1 152 ? 11.905 18.395 -11.258 1.00 85.06 152 ASN A O 1
ATOM 1219 N N . PRO A 1 153 ? 11.823 19.086 -13.405 1.00 86.19 153 PRO A N 1
ATOM 1220 C CA . PRO A 1 153 ? 11.274 17.836 -13.936 1.00 86.19 153 PRO A CA 1
ATOM 1221 C C . PRO A 1 153 ? 12.142 16.610 -13.620 1.00 86.19 153 PRO A C 1
ATOM 1223 O O . PRO A 1 153 ? 11.611 15.513 -13.463 1.00 86.19 153 PRO A O 1
ATOM 1226 N N . VAL A 1 154 ? 13.456 16.786 -13.446 1.00 85.75 154 VAL A N 1
ATOM 1227 C CA . VAL A 1 154 ? 14.377 15.717 -13.024 1.00 85.75 154 VAL A CA 1
ATOM 1228 C C . VAL A 1 154 ? 14.103 15.293 -11.581 1.00 85.75 154 VAL A C 1
ATOM 1230 O O . VAL A 1 154 ? 14.089 14.103 -11.277 1.00 85.75 154 VAL A O 1
ATOM 1233 N N . ILE A 1 155 ? 13.834 16.252 -10.690 1.00 80.44 155 ILE A N 1
ATOM 1234 C CA . ILE A 1 155 ? 13.489 15.962 -9.292 1.00 80.44 155 ILE A CA 1
ATOM 1235 C C . ILE A 1 155 ? 12.139 15.240 -9.231 1.00 80.44 155 ILE A C 1
ATOM 1237 O O . ILE A 1 155 ? 12.026 14.224 -8.549 1.00 80.44 155 ILE A O 1
ATOM 1241 N N . LEU A 1 156 ? 11.139 15.706 -9.990 1.00 84.19 156 LEU A N 1
ATOM 1242 C CA . LEU A 1 156 ? 9.840 15.030 -10.093 1.00 84.19 156 LEU A CA 1
ATOM 1243 C C . LEU A 1 156 ? 9.983 13.599 -10.614 1.00 84.19 156 LEU A C 1
ATOM 1245 O O . LEU A 1 156 ? 9.417 12.679 -10.029 1.00 84.19 156 LEU A O 1
ATOM 1249 N N . HIS A 1 157 ? 10.771 13.398 -11.672 1.00 87.06 157 HIS A N 1
ATOM 1250 C CA . HIS A 1 157 ? 11.031 12.072 -12.225 1.00 87.06 157 HIS A CA 1
ATOM 1251 C C . HIS A 1 157 ? 11.647 11.136 -11.180 1.00 87.06 157 HIS A C 1
ATOM 1253 O O . HIS A 1 157 ? 11.152 10.030 -10.971 1.00 87.06 157 HIS A O 1
ATOM 1259 N N . ASN A 1 158 ? 12.677 11.605 -10.472 1.00 83.00 158 ASN A N 1
ATOM 1260 C CA . ASN A 1 158 ? 13.326 10.834 -9.416 1.00 83.00 158 ASN A CA 1
ATOM 1261 C C . ASN A 1 158 ? 12.341 10.490 -8.290 1.00 83.00 158 ASN A C 1
ATOM 1263 O O . ASN A 1 158 ? 12.295 9.344 -7.851 1.00 83.00 158 ASN A O 1
ATOM 1267 N N . ASN A 1 159 ? 11.504 11.439 -7.863 1.00 81.38 159 ASN A N 1
ATOM 1268 C CA . ASN A 1 159 ? 10.486 11.197 -6.839 1.00 81.38 159 ASN A CA 1
ATOM 1269 C C . ASN A 1 159 ? 9.462 10.139 -7.284 1.00 81.38 159 ASN A C 1
ATOM 1271 O O . ASN A 1 159 ? 9.133 9.242 -6.508 1.00 81.38 159 ASN A O 1
ATOM 1275 N N . ILE A 1 160 ? 9.003 10.194 -8.540 1.00 85.88 160 ILE A N 1
ATOM 1276 C CA . ILE A 1 160 ? 8.102 9.185 -9.120 1.00 85.88 160 ILE A CA 1
ATOM 1277 C C . ILE A 1 160 ? 8.774 7.805 -9.127 1.00 85.88 160 ILE A C 1
ATOM 1279 O O . ILE A 1 160 ? 8.157 6.824 -8.712 1.00 85.88 160 ILE A O 1
ATOM 1283 N N . GLN A 1 161 ? 10.050 7.724 -9.521 1.00 88.06 161 GLN A N 1
ATOM 1284 C CA . GLN A 1 161 ? 10.809 6.469 -9.503 1.00 88.06 161 GLN A CA 1
ATOM 1285 C C . GLN A 1 161 ? 10.966 5.890 -8.089 1.00 88.06 161 GLN A C 1
ATOM 1287 O O . GLN A 1 161 ? 10.907 4.673 -7.923 1.00 88.06 161 GLN A O 1
ATOM 1292 N N . GLN A 1 162 ? 11.123 6.733 -7.062 1.00 86.00 162 GLN A N 1
ATOM 1293 C CA . GLN A 1 162 ? 11.207 6.283 -5.666 1.00 86.00 162 GLN A CA 1
ATOM 1294 C C . GLN A 1 162 ? 9.848 5.870 -5.080 1.00 86.00 162 GLN A C 1
ATOM 1296 O O . GLN A 1 162 ? 9.798 5.057 -4.154 1.00 86.00 162 GLN A O 1
ATOM 1301 N N . CYS A 1 163 ? 8.743 6.386 -5.622 1.00 86.06 163 CYS A N 1
ATOM 1302 C CA . CYS A 1 163 ? 7.397 6.073 -5.148 1.00 86.06 163 CYS A CA 1
ATOM 1303 C C . CYS A 1 163 ? 7.068 4.578 -5.299 1.00 86.06 163 CYS A C 1
ATOM 1305 O O . CYS A 1 163 ? 6.539 3.969 -4.371 1.00 86.06 163 CYS A O 1
ATOM 1307 N N . GLY A 1 164 ? 7.458 3.965 -6.425 1.00 90.06 164 GLY A N 1
ATOM 1308 C CA . GLY A 1 164 ? 7.240 2.541 -6.707 1.00 90.06 164 GLY A CA 1
ATOM 1309 C C . GLY A 1 164 ? 7.753 1.608 -5.606 1.00 90.06 164 GLY A C 1
ATOM 1310 O O . GLY A 1 164 ? 6.945 0.921 -4.981 1.00 90.06 164 GLY A O 1
ATOM 1311 N N . PRO A 1 165 ? 9.065 1.603 -5.310 1.00 89.94 165 PRO A N 1
ATOM 1312 C CA . PRO A 1 165 ? 9.638 0.774 -4.251 1.00 89.94 165 PRO A CA 1
ATOM 1313 C C . PRO A 1 165 ? 9.037 1.027 -2.862 1.00 89.94 165 PRO A C 1
ATOM 1315 O O . PRO A 1 165 ? 8.799 0.078 -2.111 1.00 89.94 165 PRO A O 1
ATOM 1318 N N . VAL A 1 166 ? 8.762 2.289 -2.507 1.00 86.62 166 VAL A N 1
ATOM 1319 C CA . VAL A 1 166 ? 8.161 2.627 -1.206 1.00 86.62 166 VAL A CA 1
ATOM 1320 C C . VAL A 1 166 ? 6.751 2.055 -1.104 1.00 86.62 166 VAL A C 1
ATOM 1322 O O . VAL A 1 166 ? 6.452 1.352 -0.140 1.00 86.62 166 VAL A O 1
ATOM 1325 N N . LEU A 1 167 ? 5.902 2.295 -2.107 1.00 90.94 167 LEU A N 1
ATOM 1326 C CA . LEU A 1 167 ? 4.546 1.753 -2.147 1.00 90.94 167 LEU A CA 1
ATOM 1327 C C . LEU A 1 167 ? 4.550 0.226 -2.168 1.00 90.94 167 LEU A C 1
ATOM 1329 O O . LEU A 1 167 ? 3.755 -0.368 -1.446 1.00 90.94 167 LEU A O 1
ATOM 1333 N N . GLN A 1 168 ? 5.467 -0.404 -2.911 1.00 94.00 168 GLN A N 1
ATOM 1334 C CA . GLN A 1 168 ? 5.620 -1.859 -2.936 1.00 94.00 168 GLN A CA 1
ATOM 1335 C C . GLN A 1 168 ? 5.869 -2.405 -1.523 1.00 94.00 168 GLN A C 1
ATOM 1337 O O . GLN A 1 168 ? 5.149 -3.287 -1.060 1.00 94.00 168 GLN A O 1
ATOM 1342 N N . HIS A 1 169 ? 6.807 -1.810 -0.779 1.00 90.25 169 HIS A N 1
ATOM 1343 C CA . HIS A 1 169 ? 7.048 -2.186 0.615 1.00 90.25 169 HIS A CA 1
ATOM 1344 C C . HIS A 1 169 ? 5.824 -1.985 1.513 1.00 90.25 169 HIS A C 1
ATOM 1346 O O . HIS A 1 169 ? 5.583 -2.792 2.416 1.00 90.25 169 HIS A O 1
ATOM 1352 N N . MET A 1 170 ? 5.053 -0.918 1.288 1.00 89.38 170 MET A N 1
ATOM 1353 C CA . MET A 1 170 ? 3.821 -0.679 2.033 1.00 89.38 170 MET A CA 1
ATOM 1354 C C . MET A 1 170 ? 2.810 -1.796 1.764 1.00 89.38 170 MET A C 1
ATOM 1356 O O . MET A 1 170 ? 2.344 -2.425 2.715 1.00 89.38 170 MET A O 1
ATOM 1360 N N . ILE A 1 171 ? 2.498 -2.083 0.497 1.00 95.31 171 ILE A N 1
ATOM 1361 C CA . ILE A 1 171 ? 1.501 -3.102 0.145 1.00 95.31 171 ILE A CA 1
ATOM 1362 C C . ILE A 1 171 ? 1.940 -4.516 0.524 1.00 95.31 171 ILE A C 1
ATOM 1364 O O . ILE A 1 171 ? 1.093 -5.294 0.948 1.00 95.31 171 ILE A O 1
ATOM 1368 N N . ASP A 1 172 ? 3.239 -4.823 0.480 1.00 92.88 172 ASP A N 1
ATOM 1369 C CA . ASP A 1 172 ? 3.801 -6.080 0.994 1.00 92.88 172 ASP A CA 1
ATOM 1370 C C . ASP A 1 172 ? 3.542 -6.244 2.481 1.00 92.88 172 ASP A C 1
ATOM 1372 O O . ASP A 1 172 ? 3.110 -7.304 2.943 1.00 92.88 172 ASP A O 1
ATOM 1376 N N . HIS A 1 173 ? 3.736 -5.170 3.239 1.00 88.88 173 HIS A N 1
ATOM 1377 C CA . HIS A 1 173 ? 3.433 -5.177 4.656 1.00 88.88 173 HIS A CA 1
ATOM 1378 C C . HIS A 1 173 ? 1.930 -5.362 4.924 1.00 88.88 173 HIS A C 1
ATOM 1380 O O . HIS A 1 173 ? 1.562 -6.167 5.782 1.00 88.88 173 HIS A O 1
ATOM 1386 N N . PHE A 1 174 ? 1.064 -4.665 4.179 1.00 89.81 174 PHE A N 1
ATOM 1387 C CA . PHE A 1 174 ? -0.390 -4.830 4.279 1.00 89.81 174 PHE A CA 1
ATOM 1388 C C . PHE A 1 174 ? -0.813 -6.259 3.949 1.00 89.81 174 PHE A C 1
ATOM 1390 O O . PHE A 1 174 ? -1.468 -6.898 4.770 1.00 89.81 174 PHE A O 1
ATOM 1397 N N . SER A 1 175 ? -0.387 -6.777 2.798 1.00 93.25 175 SER A N 1
ATOM 1398 C CA . SER A 1 175 ? -0.701 -8.128 2.344 1.00 93.25 175 SER A CA 1
ATOM 1399 C C . SER A 1 175 ? -0.286 -9.175 3.375 1.00 93.25 175 SER A C 1
ATOM 1401 O O . SER A 1 175 ? -1.085 -10.031 3.751 1.00 93.25 175 SER A O 1
ATOM 1403 N N . HIS A 1 176 ? 0.923 -9.060 3.931 1.00 89.81 176 HIS A N 1
ATOM 1404 C CA . HIS A 1 176 ? 1.397 -9.977 4.961 1.00 89.81 176 HIS A CA 1
ATOM 1405 C C . HIS A 1 176 ? 0.552 -9.924 6.246 1.00 89.81 176 HIS A C 1
ATOM 1407 O O . HIS A 1 176 ? 0.322 -10.948 6.889 1.00 89.81 176 HIS A O 1
ATOM 1413 N N . LYS A 1 177 ? 0.072 -8.740 6.642 1.00 86.81 177 LYS A N 1
ATOM 1414 C CA . LYS A 1 177 ? -0.721 -8.568 7.868 1.00 86.81 177 LYS A CA 1
ATOM 1415 C C . LYS A 1 177 ? -2.176 -8.991 7.713 1.00 86.81 177 LYS A C 1
ATOM 1417 O O . LYS A 1 177 ? -2.724 -9.568 8.648 1.00 86.81 177 LYS A O 1
ATOM 1422 N N . THR A 1 178 ? -2.795 -8.703 6.575 1.00 90.75 178 THR A N 1
ATOM 1423 C CA . THR A 1 178 ? -4.225 -8.953 6.349 1.00 90.75 178 THR A CA 1
ATOM 1424 C C . THR A 1 178 ? -4.494 -10.251 5.599 1.00 90.75 178 THR A C 1
ATOM 1426 O O . THR A 1 178 ? -5.640 -10.688 5.556 1.00 90.75 178 THR A O 1
ATOM 1429 N N . GLN A 1 179 ? -3.459 -10.868 5.018 1.00 91.19 179 GLN A N 1
ATOM 1430 C CA . GLN A 1 179 ? -3.570 -11.978 4.066 1.00 91.19 179 GLN A CA 1
ATOM 1431 C C . GLN A 1 179 ? -4.351 -11.604 2.794 1.00 91.19 179 GLN A C 1
ATOM 1433 O O . GLN A 1 179 ? -4.892 -12.469 2.109 1.00 91.19 179 GLN A O 1
ATOM 1438 N N . TRP A 1 180 ? -4.435 -10.309 2.476 1.00 94.12 180 TRP A N 1
ATOM 1439 C CA . TRP A 1 180 ? -5.080 -9.836 1.253 1.00 94.12 180 TRP A CA 1
ATOM 1440 C C . TRP A 1 180 ? -4.101 -9.841 0.084 1.00 94.12 180 TRP A C 1
ATOM 1442 O O . TRP A 1 180 ? -2.900 -9.643 0.261 1.00 94.12 180 TRP A O 1
ATOM 1452 N N . MET A 1 181 ? -4.634 -10.010 -1.123 1.00 95.00 181 MET A N 1
ATOM 1453 C CA . MET A 1 181 ? -3.912 -9.732 -2.361 1.00 95.00 181 MET A CA 1
ATOM 1454 C C . MET A 1 181 ? -4.267 -8.319 -2.813 1.00 95.00 181 MET A C 1
ATOM 1456 O O . MET A 1 181 ? -5.442 -7.961 -2.868 1.00 95.00 181 MET A O 1
ATOM 1460 N N . LEU A 1 182 ? -3.254 -7.511 -3.096 1.00 96.69 182 LEU A N 1
ATOM 1461 C CA . LEU A 1 182 ? -3.386 -6.102 -3.437 1.00 96.69 182 LEU A CA 1
ATOM 1462 C C . LEU A 1 182 ? -2.734 -5.849 -4.792 1.00 96.69 182 LEU A C 1
ATOM 1464 O O . LEU A 1 182 ? -1.663 -6.370 -5.093 1.00 96.69 182 LEU A O 1
ATOM 1468 N N . THR A 1 183 ? -3.381 -5.032 -5.613 1.00 96.88 183 THR A N 1
ATOM 1469 C CA . THR A 1 183 ? -2.810 -4.508 -6.853 1.00 96.88 183 THR A CA 1
ATOM 1470 C C . THR A 1 183 ? -3.057 -3.009 -6.885 1.00 96.88 183 THR A C 1
ATOM 1472 O O . THR A 1 183 ? -4.184 -2.570 -6.668 1.00 96.88 183 THR A O 1
ATOM 1475 N N . ILE A 1 184 ? -2.005 -2.232 -7.124 1.00 96.88 184 ILE A N 1
ATOM 1476 C CA . ILE A 1 184 ? -2.079 -0.782 -7.304 1.00 96.88 184 ILE A CA 1
ATOM 1477 C C . ILE A 1 184 ? -1.666 -0.470 -8.737 1.00 96.88 184 ILE A C 1
ATOM 1479 O O . ILE A 1 184 ? -0.604 -0.894 -9.183 1.00 96.88 184 ILE A O 1
ATOM 1483 N N . LEU A 1 185 ? -2.501 0.296 -9.433 1.00 97.19 185 LEU A N 1
ATOM 1484 C CA . LEU A 1 185 ? -2.162 0.933 -10.698 1.00 97.19 185 LEU A CA 1
ATOM 1485 C C . LEU A 1 185 ? -1.963 2.419 -10.448 1.00 97.19 185 LEU A C 1
ATOM 1487 O O . LEU A 1 185 ? -2.791 3.069 -9.811 1.00 97.19 185 LEU A O 1
ATOM 1491 N N . MET A 1 186 ? -0.859 2.950 -10.951 1.00 95.94 186 MET A N 1
ATOM 1492 C CA . MET A 1 186 ? -0.570 4.374 -10.907 1.00 95.94 186 MET A CA 1
ATOM 1493 C C . MET A 1 186 ? 0.067 4.801 -12.215 1.00 95.94 186 MET A C 1
ATOM 1495 O O . MET A 1 186 ? 0.777 4.030 -12.853 1.00 95.94 186 MET A O 1
ATOM 1499 N N . GLY A 1 187 ? -0.185 6.035 -12.622 1.00 94.31 187 GLY A N 1
ATOM 1500 C CA . GLY A 1 187 ? 0.411 6.563 -13.831 1.00 94.31 187 GLY A CA 1
ATOM 1501 C C . GLY A 1 187 ? 0.093 8.028 -14.047 1.00 94.31 187 GLY A C 1
ATOM 1502 O O . GLY A 1 187 ? -0.733 8.611 -13.344 1.00 94.31 187 GLY A O 1
ATOM 1503 N N . GLY A 1 188 ? 0.785 8.614 -15.012 1.00 93.94 188 GLY A N 1
ATOM 1504 C CA . GLY A 1 188 ? 0.654 10.016 -15.382 1.00 93.94 188 GLY A CA 1
ATOM 1505 C C . GLY A 1 188 ? 1.697 10.427 -16.423 1.00 93.94 188 GLY A C 1
ATOM 1506 O O . GLY A 1 188 ? 2.488 9.586 -16.859 1.00 93.94 188 GLY A O 1
ATOM 1507 N N . PRO A 1 189 ? 1.714 11.705 -16.829 1.00 91.88 189 PRO A N 1
ATOM 1508 C CA . PRO A 1 189 ? 2.648 12.199 -17.833 1.00 91.88 189 PRO A CA 1
ATOM 1509 C C . PRO A 1 189 ? 4.098 12.026 -17.380 1.00 91.88 189 PRO A C 1
ATOM 1511 O O . PRO A 1 189 ? 4.422 12.270 -16.215 1.00 91.88 189 PRO A O 1
ATOM 1514 N N . ASN A 1 190 ? 4.991 11.653 -18.298 1.00 89.88 190 ASN A N 1
ATOM 1515 C CA . ASN A 1 190 ? 6.416 11.645 -17.991 1.00 89.88 190 ASN A CA 1
ATOM 1516 C C . ASN A 1 190 ? 6.918 13.095 -17.846 1.00 89.88 190 ASN A C 1
ATOM 1518 O O . ASN A 1 190 ? 6.883 13.839 -18.826 1.00 89.88 190 ASN A O 1
ATOM 1522 N N . PRO A 1 191 ? 7.438 13.522 -16.680 1.00 88.94 191 PRO A N 1
ATOM 1523 C CA . PRO A 1 191 ? 7.932 14.890 -16.512 1.00 88.94 191 PRO A CA 1
ATOM 1524 C C . PRO A 1 191 ? 9.128 15.220 -17.420 1.00 88.94 191 PRO A C 1
ATOM 1526 O O . PRO A 1 191 ? 9.364 16.393 -17.699 1.00 88.94 191 PRO A O 1
ATOM 1529 N N . LEU A 1 192 ? 9.877 14.212 -17.886 1.00 90.88 192 LEU A N 1
ATOM 1530 C CA . LEU A 1 192 ? 10.996 14.398 -18.820 1.00 90.88 192 LEU A CA 1
ATOM 1531 C C . LEU A 1 192 ? 10.554 14.449 -20.286 1.00 90.88 192 LEU A C 1
ATOM 1533 O O . LEU A 1 192 ? 11.257 15.022 -21.113 1.00 90.88 192 LEU A O 1
ATOM 1537 N N . ASP A 1 193 ? 9.399 13.866 -20.602 1.00 91.31 193 ASP A N 1
ATOM 1538 C CA . ASP A 1 193 ? 8.811 13.895 -21.938 1.00 91.31 193 ASP 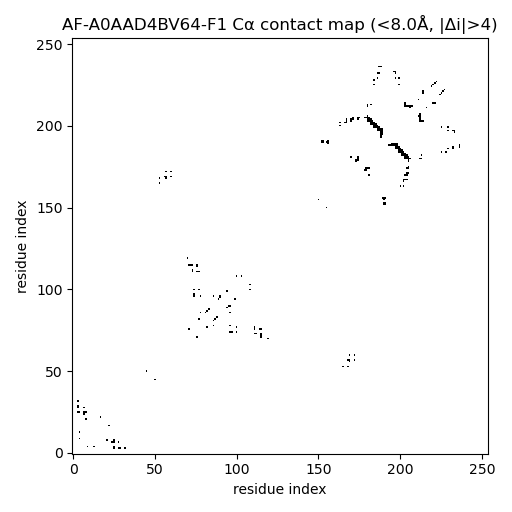A CA 1
ATOM 1539 C C . ASP A 1 193 ? 7.279 13.981 -21.845 1.00 91.31 193 ASP A C 1
ATOM 154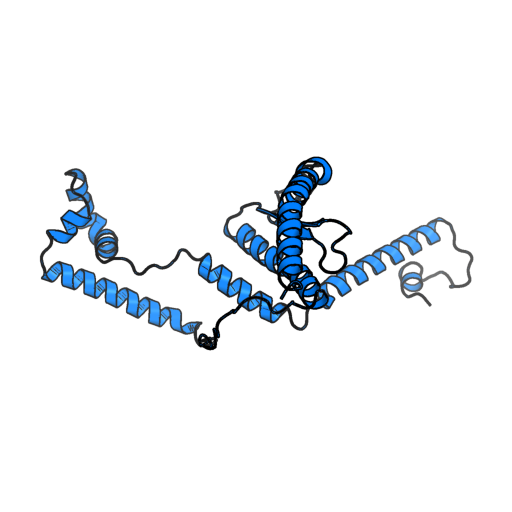1 O O . ASP A 1 193 ? 6.581 12.971 -21.973 1.00 91.31 193 ASP A O 1
ATOM 1545 N N . PRO A 1 194 ? 6.726 15.190 -21.633 1.00 85.25 194 PRO A N 1
ATOM 1546 C CA . PRO A 1 194 ? 5.282 15.371 -21.506 1.00 85.25 194 PRO A CA 1
ATOM 1547 C C . PRO A 1 194 ? 4.498 15.017 -22.778 1.00 85.25 194 PRO A C 1
ATOM 1549 O O . PRO A 1 194 ? 3.278 14.881 -22.722 1.00 85.25 194 PRO A O 1
ATOM 1552 N N . LYS A 1 195 ? 5.172 14.902 -23.933 1.00 87.50 195 LYS A N 1
ATOM 1553 C CA . LYS A 1 195 ? 4.555 14.539 -25.218 1.00 87.50 195 LYS A CA 1
ATOM 1554 C C . LYS A 1 195 ? 4.604 13.034 -25.485 1.00 87.50 195 LYS A C 1
ATOM 1556 O O . LYS A 1 195 ? 3.786 12.550 -26.262 1.00 87.50 195 LYS A O 1
ATOM 1561 N N . GLY A 1 196 ? 5.504 12.307 -24.824 1.00 86.62 196 GLY A N 1
ATOM 1562 C CA . GLY A 1 196 ? 5.682 10.856 -24.937 1.00 86.62 196 GLY A CA 1
ATOM 1563 C C . GLY A 1 196 ? 4.548 10.012 -24.351 1.00 86.62 196 GLY A C 1
ATOM 1564 O O . GLY A 1 196 ? 4.632 8.787 -24.360 1.00 86.62 196 GLY A O 1
ATOM 1565 N N . GLY A 1 197 ? 3.484 10.647 -23.855 1.00 88.50 197 GLY A N 1
ATOM 1566 C CA . GLY A 1 197 ? 2.323 9.980 -23.280 1.00 88.50 197 GLY A CA 1
ATOM 1567 C C . GLY A 1 197 ? 2.446 9.724 -21.778 1.00 88.50 197 GLY A C 1
ATOM 1568 O O . GLY A 1 197 ? 3.281 10.302 -21.075 1.00 88.50 197 GLY A O 1
ATOM 1569 N N . ASN A 1 198 ? 1.549 8.875 -21.279 1.00 92.88 198 ASN A N 1
ATOM 1570 C CA . ASN A 1 198 ? 1.487 8.517 -19.868 1.00 92.88 198 ASN A CA 1
ATOM 1571 C C . ASN A 1 198 ? 2.367 7.297 -19.581 1.00 92.88 198 ASN A C 1
ATOM 1573 O O . ASN A 1 198 ? 2.352 6.318 -20.323 1.00 92.88 198 ASN A O 1
ATOM 1577 N N . VAL A 1 199 ? 3.085 7.334 -18.462 1.00 92.38 199 VAL A N 1
ATOM 1578 C CA . VAL A 1 199 ? 3.786 6.177 -17.898 1.00 92.38 199 VAL A CA 1
ATOM 1579 C C . VAL A 1 199 ? 2.861 5.516 -16.890 1.00 92.38 199 VAL A C 1
ATOM 1581 O O . VAL A 1 199 ? 2.303 6.202 -16.034 1.00 92.38 199 VAL A O 1
ATOM 1584 N N . ILE A 1 200 ? 2.704 4.197 -16.986 1.00 95.00 200 ILE A N 1
ATOM 1585 C CA . ILE A 1 200 ? 1.897 3.396 -16.062 1.00 95.00 200 ILE A CA 1
ATOM 1586 C C . ILE A 1 200 ? 2.809 2.404 -15.349 1.00 95.00 200 ILE A C 1
ATOM 1588 O O . ILE A 1 200 ? 3.620 1.728 -15.976 1.00 95.00 200 ILE A O 1
ATOM 1592 N N . THR A 1 201 ? 2.632 2.300 -14.038 1.00 94.81 201 THR A N 1
ATOM 1593 C CA . THR A 1 201 ? 3.302 1.338 -13.172 1.00 94.81 201 THR A CA 1
ATOM 1594 C C . THR A 1 201 ? 2.244 0.532 -12.432 1.00 94.81 201 THR A C 1
ATOM 1596 O O . THR A 1 201 ? 1.345 1.100 -11.804 1.00 94.81 201 THR A O 1
ATOM 1599 N N . SER A 1 202 ? 2.369 -0.792 -12.471 1.00 96.62 202 SER A N 1
ATOM 1600 C CA . SER A 1 202 ? 1.574 -1.706 -11.657 1.00 96.62 202 SER A CA 1
ATOM 1601 C C . SER A 1 202 ? 2.422 -2.278 -10.522 1.00 96.62 202 SER A C 1
ATOM 1603 O O . SER A 1 202 ? 3.564 -2.687 -10.720 1.00 96.62 202 SER A O 1
ATOM 1605 N N . LEU A 1 203 ? 1.864 -2.287 -9.315 1.00 96.38 203 LEU A N 1
ATOM 1606 C CA . LEU A 1 203 ? 2.456 -2.906 -8.133 1.00 96.38 203 LEU A CA 1
ATOM 1607 C C . LEU A 1 203 ? 1.539 -4.023 -7.658 1.00 96.38 203 LEU A C 1
ATOM 1609 O O . LEU A 1 203 ? 0.322 -3.839 -7.590 1.00 96.38 203 LEU A O 1
ATOM 1613 N N . HIS A 1 204 ? 2.117 -5.161 -7.295 1.00 96.69 204 HIS A N 1
ATOM 1614 C CA . HIS A 1 204 ? 1.365 -6.348 -6.903 1.00 96.69 204 HIS A CA 1
ATOM 1615 C C . HIS A 1 204 ? 1.906 -6.899 -5.594 1.00 96.69 204 HIS A C 1
ATOM 1617 O O . HIS A 1 204 ? 3.117 -7.016 -5.411 1.00 96.69 204 HIS A O 1
ATOM 1623 N N . SER A 1 205 ? 1.007 -7.253 -4.683 1.00 96.31 205 SER A N 1
ATOM 1624 C CA . SER A 1 205 ? 1.365 -7.906 -3.437 1.00 96.31 205 SER A CA 1
ATOM 1625 C C . SER A 1 205 ? 0.343 -8.951 -3.018 1.00 96.31 205 SER A C 1
ATOM 1627 O O . SER A 1 205 ? -0.832 -8.885 -3.372 1.00 96.31 205 SER A O 1
ATOM 1629 N N . GLY A 1 206 ? 0.810 -9.928 -2.251 1.00 90.31 206 GLY A N 1
ATOM 1630 C CA . GLY A 1 206 ? 0.091 -11.162 -1.983 1.00 90.31 206 GLY A CA 1
ATOM 1631 C C . GLY A 1 206 ? 0.284 -12.157 -3.118 1.00 90.31 206 GLY A C 1
ATOM 1632 O O . GLY A 1 206 ? 0.090 -11.850 -4.291 1.00 90.31 206 GLY A O 1
ATOM 1633 N N . ARG A 1 207 ? 0.701 -13.368 -2.753 1.00 91.44 207 ARG A N 1
ATOM 1634 C CA . ARG A 1 207 ? 0.872 -14.484 -3.683 1.00 91.44 207 ARG A CA 1
ATOM 1635 C C . ARG A 1 207 ? -0.137 -15.561 -3.340 1.00 91.44 207 ARG A C 1
ATOM 1637 O O . ARG A 1 207 ? -0.362 -15.851 -2.164 1.00 91.44 207 ARG A O 1
ATOM 1644 N N . MET A 1 208 ? -0.716 -16.182 -4.359 1.00 89.69 208 MET A N 1
ATOM 1645 C CA . MET A 1 208 ? -1.519 -17.383 -4.155 1.00 89.69 208 MET A CA 1
ATOM 1646 C C . MET A 1 208 ? -0.636 -18.561 -3.718 1.00 89.69 208 MET A C 1
ATOM 1648 O O . MET A 1 208 ? 0.592 -18.489 -3.740 1.00 89.69 208 MET A O 1
ATOM 1652 N N . LYS A 1 209 ? -1.255 -19.691 -3.352 1.00 90.12 209 LYS A N 1
ATOM 1653 C CA . LYS A 1 209 ? -0.535 -20.911 -2.929 1.00 90.12 209 LYS A CA 1
ATOM 1654 C C . LYS A 1 209 ? 0.494 -21.409 -3.955 1.00 90.12 209 LYS A C 1
ATOM 1656 O O . LYS A 1 209 ? 1.449 -22.072 -3.576 1.00 90.12 209 LYS A O 1
ATOM 1661 N N . ASN A 1 210 ? 0.297 -21.095 -5.234 1.00 90.56 210 ASN A N 1
ATOM 1662 C CA . ASN A 1 210 ? 1.207 -21.430 -6.333 1.00 90.56 210 ASN A CA 1
ATOM 1663 C C . ASN A 1 210 ? 2.302 -20.373 -6.575 1.00 90.56 210 ASN A C 1
ATOM 1665 O O . ASN A 1 210 ? 3.067 -20.502 -7.521 1.00 90.56 210 ASN A O 1
ATOM 1669 N N . GLY A 1 211 ? 2.376 -19.327 -5.750 1.00 92.38 211 GLY A N 1
ATOM 1670 C CA . GLY A 1 211 ? 3.371 -18.266 -5.862 1.00 92.38 211 GLY A CA 1
ATOM 1671 C C . GLY A 1 211 ? 3.053 -17.185 -6.896 1.00 92.38 211 GLY A C 1
ATOM 1672 O O . GLY A 1 211 ? 3.823 -16.227 -6.968 1.00 92.38 211 GLY A O 1
ATOM 1673 N N . HIS A 1 212 ? 1.951 -17.306 -7.646 1.00 95.62 212 HIS A N 1
ATOM 1674 C CA . HIS A 1 212 ? 1.572 -16.333 -8.669 1.00 95.62 212 HIS A CA 1
ATOM 1675 C C . HIS A 1 212 ? 0.839 -15.121 -8.084 1.00 95.62 212 HIS A C 1
ATOM 1677 O O . HIS A 1 212 ? 0.077 -15.249 -7.116 1.00 95.62 212 HIS A O 1
ATOM 1683 N N . ASP A 1 213 ? 1.057 -13.959 -8.700 1.00 94.38 213 ASP A N 1
ATOM 1684 C CA . ASP A 1 213 ? 0.302 -12.728 -8.449 1.00 94.38 213 ASP A CA 1
ATOM 1685 C C . ASP A 1 213 ? -0.871 -12.548 -9.433 1.00 94.38 213 ASP A C 1
ATOM 1687 O O . ASP A 1 213 ? -1.097 -13.362 -10.332 1.00 94.38 213 ASP A O 1
ATOM 1691 N N . PHE A 1 214 ? -1.646 -11.473 -9.258 1.00 93.69 214 PHE A N 1
ATOM 1692 C CA . PHE A 1 214 ? -2.811 -11.185 -10.097 1.00 93.69 214 PHE A CA 1
ATOM 1693 C C . PHE A 1 214 ? -2.466 -11.015 -11.585 1.00 93.69 214 PHE A C 1
ATOM 1695 O O . PHE A 1 214 ? -3.191 -11.533 -12.434 1.00 93.69 214 PHE A O 1
ATOM 1702 N N . SER A 1 215 ? -1.358 -10.342 -11.907 1.00 95.44 215 SER A N 1
ATOM 1703 C CA . SER A 1 215 ? -0.950 -10.097 -13.296 1.00 95.44 215 SER A CA 1
ATOM 1704 C C . SER A 1 215 ? -0.578 -11.390 -14.025 1.00 95.44 215 SER A C 1
ATOM 1706 O O . SER A 1 215 ? -0.845 -11.542 -15.212 1.00 95.44 215 SER A O 1
ATOM 1708 N N . GLN A 1 216 ? -0.017 -12.355 -13.295 1.00 95.62 216 GLN A N 1
ATOM 1709 C CA . GLN A 1 216 ? 0.376 -13.658 -13.828 1.00 95.62 216 GLN A CA 1
ATOM 1710 C C . GLN A 1 216 ? -0.820 -14.599 -14.006 1.00 95.62 216 GLN A C 1
ATOM 1712 O O . GLN A 1 216 ? -0.841 -15.419 -14.922 1.00 95.62 216 GLN A O 1
ATOM 1717 N N . LEU A 1 217 ? -1.825 -14.488 -13.135 1.00 95.62 217 LEU A N 1
ATOM 1718 C CA . LEU A 1 217 ? -3.045 -15.302 -13.187 1.00 95.62 217 LEU A CA 1
ATOM 1719 C C . LEU A 1 217 ? -4.079 -14.781 -14.170 1.00 95.62 217 LEU A C 1
ATOM 1721 O O . LEU A 1 217 ? -4.969 -15.531 -14.572 1.00 95.62 217 LEU A O 1
ATOM 1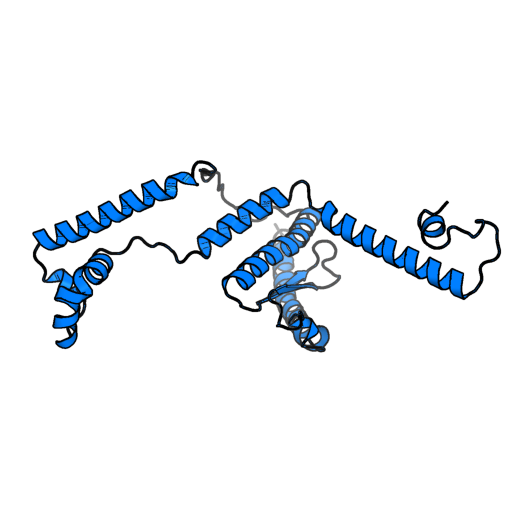725 N N . TYR A 1 218 ? -3.975 -13.507 -14.533 1.00 97.12 218 TYR A N 1
ATOM 1726 C CA . TYR A 1 218 ? -4.822 -12.874 -15.519 1.00 97.12 218 TYR A CA 1
ATOM 1727 C C . TYR A 1 218 ? -3.991 -12.540 -16.764 1.00 97.12 218 TYR A C 1
ATOM 1729 O O . TYR A 1 218 ? -3.465 -11.435 -16.862 1.00 97.12 218 TYR A O 1
ATOM 1737 N N . PRO A 1 219 ? -3.880 -13.454 -17.754 1.00 96.56 219 PRO A N 1
ATOM 1738 C CA . PRO A 1 219 ? -3.019 -13.260 -18.929 1.00 96.56 219 PRO A CA 1
ATOM 1739 C C . PRO A 1 219 ? -3.316 -11.983 -19.721 1.00 96.56 219 PRO A C 1
ATOM 1741 O O . PRO A 1 219 ? -2.459 -11.469 -20.432 1.00 96.56 219 PRO A O 1
ATOM 1744 N N . LYS A 1 220 ? -4.542 -11.470 -19.591 1.00 97.94 220 LYS A N 1
ATOM 1745 C CA . LYS A 1 220 ? -5.017 -10.251 -20.240 1.00 97.94 220 LYS A CA 1
ATOM 1746 C C . LYS A 1 220 ? -4.849 -8.989 -19.393 1.00 97.94 220 LYS A C 1
ATOM 1748 O O . LYS A 1 220 ? -5.382 -7.945 -19.748 1.00 97.94 220 LYS A O 1
ATOM 1753 N N . PHE A 1 221 ? -4.132 -9.059 -18.272 1.00 96.94 221 PHE A N 1
ATOM 1754 C CA . PHE A 1 221 ? -3.949 -7.925 -17.366 1.00 96.94 221 PHE A CA 1
ATOM 1755 C C . PHE A 1 221 ? -3.416 -6.692 -18.090 1.00 96.94 221 PHE A C 1
ATOM 1757 O O . PHE A 1 221 ? -3.989 -5.614 -17.958 1.00 96.94 221 PHE A O 1
ATOM 1764 N N . ASN A 1 222 ? -2.389 -6.864 -18.922 1.00 96.81 222 ASN A N 1
ATOM 1765 C CA . ASN A 1 222 ? -1.841 -5.751 -19.690 1.00 96.81 222 ASN A CA 1
ATOM 1766 C C . ASN A 1 222 ? -2.854 -5.224 -20.724 1.00 96.81 222 ASN A C 1
ATOM 1768 O O . ASN A 1 222 ? -3.162 -4.040 -20.717 1.00 96.81 222 ASN A O 1
ATOM 1772 N N . SER A 1 223 ? -3.443 -6.105 -21.536 1.00 97.19 223 SER A N 1
ATOM 1773 C CA . SER A 1 223 ? -4.306 -5.698 -22.656 1.00 97.19 223 SER A CA 1
ATOM 1774 C C . SER A 1 223 ? -5.699 -5.192 -22.266 1.00 97.19 223 SER A C 1
ATOM 1776 O O . SER A 1 223 ? -6.358 -4.541 -23.064 1.00 97.19 223 SER A O 1
ATOM 1778 N N . GLU A 1 224 ? -6.218 -5.567 -21.095 1.00 97.81 224 GLU A N 1
ATOM 1779 C CA . GLU A 1 224 ? -7.578 -5.189 -20.679 1.00 97.81 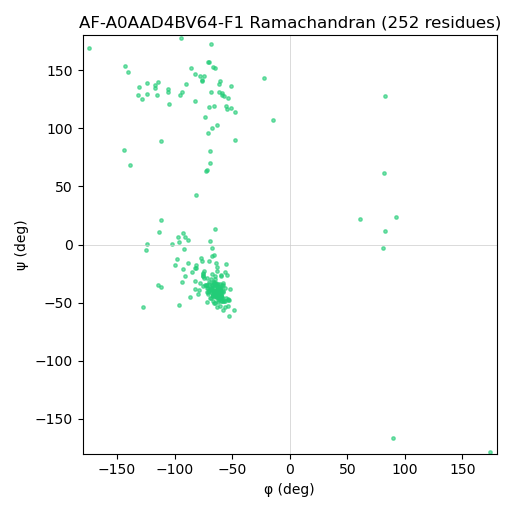224 GLU A CA 1
ATOM 1780 C C . GLU A 1 224 ? -7.591 -4.268 -19.456 1.00 97.81 224 GLU A C 1
ATOM 1782 O O . GLU A 1 224 ? -8.452 -3.399 -19.369 1.00 97.81 224 GLU A O 1
ATOM 1787 N N . VAL A 1 225 ? -6.660 -4.425 -18.508 1.00 97.88 225 VAL A N 1
ATOM 1788 C CA . VAL A 1 225 ? -6.657 -3.620 -17.274 1.00 97.88 225 VAL A CA 1
ATOM 1789 C C . VAL A 1 225 ? -5.720 -2.424 -17.400 1.00 97.88 225 VAL A C 1
ATOM 1791 O O . VAL A 1 225 ? -6.133 -1.295 -17.139 1.00 97.88 225 VAL A O 1
ATOM 1794 N N . VAL A 1 226 ? -4.463 -2.655 -17.795 1.00 96.81 226 VAL A N 1
ATOM 1795 C CA . VAL A 1 226 ? -3.469 -1.578 -17.936 1.00 96.81 226 VAL A CA 1
ATOM 1796 C C . VAL A 1 226 ? -3.864 -0.635 -19.072 1.00 96.81 226 VAL A C 1
ATOM 1798 O O . VAL A 1 226 ? -3.843 0.578 -18.868 1.00 96.81 226 VAL A O 1
ATOM 1801 N N . ASP A 1 227 ? -4.311 -1.170 -20.209 1.00 97.12 227 ASP A N 1
ATOM 1802 C CA . ASP A 1 227 ? -4.767 -0.361 -21.346 1.00 97.12 227 ASP A CA 1
ATOM 1803 C C . ASP A 1 227 ? -5.992 0.494 -20.993 1.00 97.12 227 ASP A C 1
ATOM 1805 O O . ASP A 1 227 ? -5.967 1.709 -21.194 1.00 97.12 227 ASP A O 1
ATOM 1809 N N . ALA A 1 228 ? -7.020 -0.085 -20.359 1.00 98.06 228 ALA A N 1
ATOM 1810 C CA . ALA A 1 228 ? -8.194 0.673 -19.912 1.00 98.06 228 ALA A CA 1
ATOM 1811 C C . ALA A 1 228 ? -7.824 1.784 -18.912 1.00 98.06 228 ALA A C 1
ATOM 1813 O O . ALA A 1 228 ? -8.371 2.890 -18.950 1.00 98.06 228 ALA A O 1
ATOM 1814 N N . PHE A 1 229 ? -6.858 1.523 -18.025 1.00 97.69 229 PHE A N 1
ATOM 1815 C CA . PHE A 1 229 ? -6.331 2.547 -17.127 1.00 97.69 229 PHE A CA 1
ATOM 1816 C C . PHE A 1 229 ? -5.544 3.631 -17.884 1.00 97.69 229 PHE A C 1
ATOM 1818 O O . PHE A 1 229 ? -5.657 4.814 -17.561 1.00 97.69 229 PHE A O 1
ATOM 1825 N N . GLY A 1 230 ? -4.794 3.266 -18.924 1.00 96.06 230 GLY A N 1
ATOM 1826 C CA . GLY A 1 230 ? -4.101 4.206 -19.807 1.00 96.06 230 GLY A CA 1
ATOM 1827 C C . GLY A 1 230 ? -5.043 5.106 -20.604 1.00 96.06 230 GLY A C 1
ATOM 1828 O O . GLY A 1 230 ? -4.798 6.312 -20.715 1.00 96.06 230 GLY A O 1
ATOM 1829 N N . GLU A 1 231 ? -6.155 4.564 -21.100 1.00 96.06 231 GLU A N 1
ATOM 1830 C CA . GLU A 1 231 ? -7.228 5.341 -21.729 1.00 96.06 231 GLU A CA 1
ATOM 1831 C C . GLU A 1 231 ? -7.842 6.337 -20.740 1.00 96.06 231 GLU A C 1
ATOM 1833 O O . GLU A 1 231 ? -7.980 7.527 -21.048 1.00 96.06 231 GLU A O 1
ATOM 1838 N N . PHE A 1 232 ? -8.130 5.882 -19.515 1.00 95.94 232 PHE A N 1
ATOM 1839 C CA . PHE A 1 232 ? -8.592 6.750 -18.434 1.00 95.94 232 PHE A CA 1
ATOM 1840 C C . PHE A 1 232 ? -7.606 7.896 -18.161 1.00 95.94 232 PHE A C 1
ATOM 1842 O O . PHE A 1 232 ? -8.021 9.056 -18.127 1.00 95.94 232 PHE A O 1
ATOM 1849 N N . LEU A 1 233 ? -6.306 7.608 -18.031 1.00 94.62 233 LEU A N 1
ATOM 1850 C CA . LEU A 1 233 ? -5.276 8.633 -17.823 1.00 94.62 233 LEU A CA 1
ATOM 1851 C C . LEU A 1 233 ? -5.194 9.612 -18.995 1.00 94.62 233 LEU A C 1
ATOM 1853 O O . LEU A 1 233 ? -5.045 10.813 -18.787 1.00 94.62 233 LEU A O 1
ATOM 1857 N N . SER A 1 234 ? -5.332 9.133 -20.229 1.00 92.25 234 SER A N 1
ATOM 1858 C CA . SER A 1 234 ? -5.320 9.990 -21.419 1.00 92.25 234 SER A CA 1
ATOM 1859 C C . SER A 1 234 ? -6.499 10.973 -21.409 1.00 92.25 234 SER A C 1
ATOM 1861 O O . SER A 1 234 ? -6.338 12.158 -21.714 1.00 92.25 234 SER A O 1
ATOM 1863 N N . CYS A 1 235 ? -7.674 10.522 -20.963 1.00 91.50 235 CYS A N 1
ATOM 1864 C CA . CYS A 1 235 ? -8.855 11.367 -20.776 1.00 91.50 235 CYS A CA 1
ATOM 1865 C C . CYS A 1 235 ? -8.720 12.331 -19.581 1.00 91.50 235 CYS A C 1
ATOM 1867 O O . CYS A 1 235 ? -9.117 13.494 -19.667 1.00 91.50 235 CYS A O 1
ATOM 1869 N N . ALA A 1 236 ? -8.153 11.875 -18.463 1.00 88.94 236 ALA A N 1
ATOM 1870 C CA . ALA A 1 236 ? -7.998 12.682 -17.257 1.00 88.94 236 ALA A CA 1
ATOM 1871 C C . ALA A 1 236 ? -6.917 13.764 -17.422 1.00 88.94 236 ALA A C 1
ATOM 1873 O O . ALA A 1 236 ? -7.169 14.937 -17.152 1.00 88.94 236 ALA A O 1
ATOM 1874 N N . CYS A 1 237 ? -5.729 13.399 -17.907 1.00 83.81 237 CYS A N 1
ATOM 1875 C CA . CYS A 1 237 ? -4.577 14.298 -18.002 1.00 83.81 237 CYS A CA 1
ATOM 1876 C C . CYS A 1 237 ? -4.699 15.321 -19.141 1.00 83.81 237 CYS A C 1
ATOM 1878 O O . CYS A 1 237 ? -4.202 16.440 -19.002 1.00 83.81 237 CYS A O 1
ATOM 1880 N N . SER A 1 238 ? -5.405 15.000 -20.231 1.00 78.50 238 SER A N 1
ATOM 1881 C CA . SER A 1 238 ? -5.667 15.967 -21.312 1.00 78.50 238 SER A CA 1
ATOM 1882 C C . SER A 1 238 ? -6.460 17.187 -20.829 1.00 78.50 238 SER A C 1
ATOM 1884 O O . SER A 1 238 ? -6.186 18.308 -21.258 1.00 78.50 238 SER A O 1
ATOM 1886 N N . LYS A 1 239 ? -7.373 17.007 -19.866 1.00 65.94 239 LYS A N 1
ATOM 1887 C CA . LYS A 1 239 ? -8.138 18.109 -19.258 1.00 65.94 239 LYS A CA 1
ATOM 1888 C C . LYS A 1 239 ? -7.262 19.048 -18.427 1.00 65.94 239 LYS A C 1
ATOM 1890 O O . LYS A 1 239 ? -7.490 20.252 -18.441 1.00 65.94 239 LYS A O 1
ATOM 1895 N N . PHE A 1 240 ? -6.243 18.523 -17.746 1.00 59.59 240 PHE A N 1
ATOM 1896 C CA . PHE A 1 240 ? -5.325 19.337 -16.942 1.00 59.59 240 PHE A CA 1
ATOM 1897 C C . PHE A 1 240 ? -4.328 20.124 -17.793 1.00 59.59 240 PHE A C 1
ATOM 1899 O O . PHE A 1 240 ? -4.023 21.271 -17.465 1.00 59.59 240 PHE A O 1
ATOM 1906 N N . ALA A 1 241 ? -3.868 19.556 -18.912 1.00 58.50 241 ALA A N 1
ATOM 1907 C CA . ALA A 1 241 ? -2.971 20.258 -19.826 1.00 58.50 241 ALA A CA 1
ATOM 1908 C C . ALA A 1 241 ? -3.618 21.544 -20.375 1.00 58.50 241 ALA A C 1
ATOM 1910 O O . ALA A 1 241 ? -2.989 22.599 -20.367 1.00 58.50 241 ALA A O 1
ATOM 1911 N N . ILE A 1 242 ? -4.897 21.487 -20.767 1.00 53.97 242 ILE A N 1
ATOM 1912 C CA . ILE A 1 242 ? -5.637 22.641 -21.310 1.00 53.97 242 ILE A CA 1
ATOM 1913 C C . ILE A 1 242 ? -5.734 23.783 -20.283 1.00 53.97 242 ILE A C 1
ATOM 1915 O O . ILE A 1 242 ? -5.569 24.950 -20.636 1.00 53.97 242 ILE A O 1
ATOM 1919 N N . THR A 1 243 ? -5.935 23.465 -19.003 1.00 45.97 243 THR A N 1
ATOM 1920 C CA . THR A 1 243 ? -6.046 24.474 -17.939 1.00 45.97 243 THR A CA 1
ATOM 1921 C C . THR A 1 243 ? -4.721 25.200 -17.681 1.00 45.97 243 THR A C 1
ATOM 1923 O O . THR A 1 243 ? -4.722 26.417 -17.502 1.00 45.97 243 THR A O 1
ATOM 1926 N N . ILE A 1 244 ? -3.581 24.499 -17.738 1.00 49.19 244 ILE A N 1
ATOM 1927 C CA . ILE A 1 244 ? -2.254 25.111 -17.532 1.00 49.19 244 ILE A CA 1
ATOM 1928 C C . ILE A 1 244 ? -1.864 26.020 -18.709 1.00 49.19 244 ILE A C 1
ATOM 1930 O O . ILE A 1 244 ? -1.278 27.085 -18.500 1.00 49.19 244 ILE A O 1
ATOM 1934 N N . TYR A 1 245 ? -2.206 25.654 -19.948 1.00 46.19 245 TYR A N 1
ATOM 1935 C CA . TYR A 1 245 ? -1.931 26.521 -21.100 1.00 46.19 245 TYR A CA 1
ATOM 1936 C C . TYR A 1 245 ? -2.767 27.808 -21.073 1.00 46.19 245 TYR A C 1
ATOM 1938 O O . TYR A 1 245 ? -2.238 28.876 -21.379 1.00 46.19 245 TYR A O 1
ATOM 1946 N N . ASN A 1 246 ? -4.026 27.741 -20.632 1.00 45.19 246 ASN A N 1
ATOM 1947 C CA . ASN A 1 246 ? -4.883 28.926 -20.541 1.00 45.19 246 ASN A CA 1
ATOM 1948 C C . ASN A 1 246 ? -4.453 29.905 -19.434 1.00 45.19 246 ASN A C 1
ATOM 1950 O O . ASN A 1 246 ? -4.589 31.109 -19.624 1.00 45.19 246 ASN A O 1
ATOM 1954 N N . LEU A 1 247 ? -3.884 29.417 -18.324 1.00 50.12 247 LEU A N 1
ATOM 1955 C CA . LEU A 1 247 ? -3.359 30.272 -17.248 1.00 50.12 247 LEU A CA 1
ATOM 1956 C C . LEU A 1 247 ? -2.086 31.034 -17.654 1.00 50.12 247 LEU A C 1
ATOM 1958 O O . LEU A 1 247 ? -1.905 32.183 -17.251 1.00 50.12 247 LEU A O 1
ATOM 1962 N N . ASN A 1 248 ? -1.227 30.437 -18.488 1.00 47.03 248 ASN A N 1
ATOM 1963 C CA . ASN A 1 248 ? -0.011 31.104 -18.970 1.00 47.03 248 ASN A CA 1
ATOM 1964 C C . ASN A 1 248 ? -0.309 32.194 -20.016 1.00 47.03 248 ASN A C 1
ATOM 1966 O O . ASN A 1 248 ? 0.328 33.241 -19.999 1.00 47.03 248 ASN A O 1
ATOM 1970 N N . LEU A 1 249 ? -1.316 32.002 -20.876 1.00 52.69 249 LEU A N 1
ATOM 1971 C CA . LEU A 1 249 ? -1.703 32.991 -21.895 1.00 52.69 249 LEU A CA 1
ATOM 1972 C C . LEU A 1 249 ? -2.293 34.285 -21.310 1.00 52.69 249 LEU A C 1
ATOM 1974 O O . LEU A 1 249 ? -2.212 35.336 -21.940 1.00 52.69 249 LEU A O 1
ATOM 1978 N N . THR A 1 250 ? -2.872 34.237 -20.110 1.00 53.03 250 THR A N 1
ATOM 1979 C CA . THR A 1 250 ? -3.444 35.423 -19.452 1.00 53.03 250 THR A CA 1
ATOM 1980 C C . THR A 1 250 ? -2.423 36.303 -18.730 1.00 53.03 250 THR A C 1
ATOM 1982 O O . THR A 1 250 ? -2.732 37.461 -18.458 1.00 53.03 250 THR A O 1
ATOM 1985 N 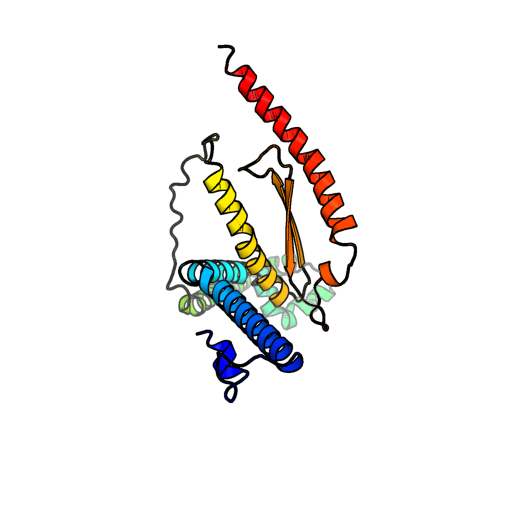N . ASN A 1 251 ? -1.219 35.798 -18.442 1.00 53.47 251 ASN A N 1
ATOM 1986 C CA . ASN A 1 251 ? -0.186 36.564 -17.735 1.00 53.47 251 ASN A CA 1
ATOM 1987 C C . ASN A 1 251 ? 0.727 37.386 -18.666 1.00 53.47 251 ASN A C 1
ATOM 1989 O O . ASN A 1 251 ? 1.349 38.326 -18.187 1.00 53.47 251 ASN A O 1
ATOM 1993 N N . ASP A 1 252 ? 0.741 37.111 -19.975 1.00 52.53 252 ASP A N 1
ATOM 1994 C CA . ASP A 1 252 ? 1.531 37.861 -20.974 1.00 52.53 252 ASP A CA 1
ATOM 1995 C C . ASP A 1 252 ? 0.770 39.053 -21.609 1.00 52.53 252 ASP A C 1
ATOM 1997 O O . ASP A 1 252 ? 1.257 39.687 -22.545 1.00 52.53 252 ASP A O 1
ATOM 2001 N N . LEU A 1 253 ? -0.440 39.372 -21.127 1.00 52.78 253 LEU A N 1
ATOM 2002 C CA . LEU A 1 253 ? -1.289 40.468 -21.632 1.00 52.78 253 LEU A CA 1
ATOM 2003 C C . LEU A 1 253 ? -1.453 41.644 -20.643 1.00 52.78 253 LEU A C 1
ATOM 2005 O O . LEU A 1 253 ? -2.399 42.427 -20.763 1.00 52.78 253 LEU A O 1
ATOM 2009 N N . LYS A 1 254 ? -0.538 41.795 -19.681 1.00 46.59 254 LYS A N 1
ATOM 2010 C CA . LYS A 1 254 ? -0.415 42.974 -18.805 1.00 46.59 254 LYS A CA 1
ATOM 2011 C C . LYS A 1 254 ? 0.998 43.531 -18.852 1.00 46.59 254 LYS A C 1
ATOM 2013 O O . LYS A 1 254 ? 1.107 44.774 -18.791 1.00 46.59 254 LYS A O 1
#